Protein AF-A0A521SUK5-F1 (afdb_monomer)

Mean predicted aligned error: 13.21 Å

pLDDT: mean 72.58, std 17.96, range [31.31, 95.88]

Sequence (198 aa):
MQIGSARRLAIAVSAVAIAASLSASAQAPQSAPSDPLFPYGGQSYRFDASTRALQPLESKKSKKEHGSKEYCYIEGDTSPVVLRSDDTLAFASLLHGSTKDIERFTGIATPVMKLFKLERLFASNENRRYATGQYVPMNGLAYGDPIPNVNPKRPKDLGQLYISRPAAMPPGEYALTLGGMFVVGNCGGPVSAFRIAQ

Secondary structure (DSSP, 8-state):
--------------------------------PPPPP-SSTT-EEEEETTTTEEPPPEEEEEEEETTTEEEEEEESSS-S-EE-TTPPEEEEEEEES-HHHHHHHHHSSS-GGGTEEEEEEEEETTTEEEEEEEEEPEEEEEEEEEEETSSTT-TTEEEEEEEEEES---SEEEEEEES-SSSTT---SEEEEEEE--

Radius of gyration: 27.5 Å; Cα contacts (8 Å, |Δi|>4): 394; chains: 1; bounding box: 46×83×78 Å

Foldseek 3Di:
DDDDDDDDDDDPDDDPPPPDPPPPPPPDPPPDPPQAQDPDAQAKFWADPVVRYTDDWFWWDWDDDPDDDIFIKTAAQFDPAEDALPDWTKIKHKDAAAPVVVCVVCVPPPHVCVQKWKFFWHGDPVRITTTDPDTFDWDKDWDDDWAACSDVVRRRITMTMMITDTDRDDWGKIWIDGNGRRPPPPRGDTIHIYTHHD

Solvent-accessible surface area (backbone atoms only — not comparable to full-atom values): 11761 Å² total; per-residue (Å²): 140,79,90,85,88,79,90,75,87,82,81,85,76,83,79,81,80,79,84,75,84,74,79,77,73,81,71,68,80,75,73,71,83,73,75,72,75,55,94,58,80,74,35,52,27,41,42,41,82,91,78,67,39,71,47,81,63,46,56,39,36,71,47,79,46,94,90,83,50,56,46,30,30,30,79,40,58,67,56,94,40,76,41,61,56,83,60,80,46,36,33,38,31,30,44,81,42,49,71,69,52,47,48,50,47,59,68,42,95,50,56,62,58,75,47,45,29,39,30,37,40,45,60,46,96,80,42,27,26,31,49,66,73,48,67,56,64,62,55,57,44,80,45,84,76,75,39,71,44,45,29,84,93,42,55,56,25,24,33,37,41,32,41,34,50,56,60,90,51,69,62,45,40,36,34,46,30,77,72,36,50,55,50,71,91,54,28,70,54,67,32,24,52,30,23,29,56,127

Structure (mmCIF, N/CA/C/O backbone):
data_AF-A0A521SUK5-F1
#
_entry.id   AF-A0A521SUK5-F1
#
loop_
_atom_site.group_PDB
_atom_site.id
_atom_site.type_symbol
_atom_site.label_atom_id
_atom_site.label_alt_id
_atom_site.label_comp_id
_atom_site.label_asym_id
_atom_site.label_entity_id
_atom_site.label_seq_id
_atom_site.pdbx_PDB_ins_code
_atom_site.Cartn_x
_atom_site.Cartn_y
_atom_site.Cartn_z
_atom_site.occupancy
_atom_site.B_iso_or_equiv
_atom_site.auth_seq_id
_atom_site.auth_comp_id
_atom_site.auth_asym_id
_atom_site.auth_atom_id
_atom_site.pdbx_PDB_model_num
ATOM 1 N N . MET A 1 1 ? 29.203 -65.352 -57.749 1.00 36.66 1 MET A N 1
ATOM 2 C CA . MET A 1 1 ? 29.325 -64.572 -56.495 1.00 36.66 1 MET A CA 1
ATOM 3 C C . MET A 1 1 ? 28.729 -63.205 -56.798 1.00 36.66 1 MET A C 1
ATOM 5 O O . MET A 1 1 ? 29.201 -62.611 -57.747 1.00 36.66 1 MET A O 1
ATOM 9 N N . GLN A 1 2 ? 27.670 -62.658 -56.211 1.00 31.88 2 GLN A N 1
ATOM 10 C CA . GLN A 1 2 ? 26.696 -62.991 -55.168 1.00 31.88 2 GLN A CA 1
ATOM 11 C C . GLN A 1 2 ? 25.468 -62.083 -55.468 1.00 31.88 2 GLN A C 1
ATOM 13 O O . GLN A 1 2 ? 25.673 -60.982 -55.961 1.00 31.88 2 GLN A O 1
ATOM 18 N N . ILE A 1 3 ? 24.246 -62.567 -55.185 1.00 34.69 3 ILE A N 1
ATOM 19 C CA . ILE A 1 3 ? 23.133 -61.902 -54.449 1.00 34.69 3 ILE A CA 1
ATOM 20 C C . ILE A 1 3 ? 22.807 -60.431 -54.840 1.00 34.69 3 ILE A C 1
ATOM 22 O O . ILE A 1 3 ? 23.656 -59.564 -54.763 1.00 34.69 3 ILE A O 1
ATOM 26 N N . GLY A 1 4 ? 21.582 -60.011 -55.158 1.00 31.31 4 GLY A N 1
ATOM 27 C CA . GLY A 1 4 ? 20.284 -60.526 -54.755 1.00 31.31 4 GLY A CA 1
ATOM 28 C C . GLY A 1 4 ? 19.140 -59.575 -55.133 1.00 31.31 4 GLY A C 1
ATOM 29 O O . GLY A 1 4 ? 19.324 -58.483 -55.662 1.00 31.31 4 GLY A O 1
ATOM 30 N N . SER A 1 5 ? 17.946 -60.081 -54.854 1.00 39.69 5 SER A N 1
ATOM 31 C CA . SER A 1 5 ? 16.610 -59.554 -55.119 1.00 39.69 5 SER A CA 1
ATOM 32 C C . SER A 1 5 ? 16.256 -58.293 -54.320 1.00 39.69 5 SER A C 1
ATOM 34 O O . SER A 1 5 ? 16.608 -58.208 -53.148 1.00 39.69 5 SER A O 1
ATOM 36 N N . ALA A 1 6 ? 15.437 -57.405 -54.898 1.00 39.75 6 ALA A N 1
ATOM 37 C CA . ALA A 1 6 ? 14.368 -56.719 -54.162 1.00 39.75 6 ALA A CA 1
ATOM 38 C C . ALA A 1 6 ? 13.339 -56.081 -55.116 1.00 39.75 6 ALA A C 1
ATOM 40 O O . ALA A 1 6 ? 13.486 -54.950 -55.570 1.00 39.75 6 ALA A O 1
ATOM 41 N N . ARG A 1 7 ? 12.236 -56.802 -55.356 1.00 46.34 7 ARG A N 1
ATOM 42 C CA . ARG A 1 7 ? 10.940 -56.195 -55.695 1.00 46.34 7 ARG A CA 1
ATOM 43 C C . ARG A 1 7 ? 10.495 -55.320 -54.523 1.00 46.34 7 ARG A C 1
ATOM 45 O O . ARG A 1 7 ? 10.453 -55.812 -53.396 1.00 46.34 7 ARG A O 1
ATOM 52 N N . ARG A 1 8 ? 10.058 -54.088 -54.780 1.00 38.75 8 ARG A N 1
ATOM 53 C CA . ARG A 1 8 ? 9.157 -53.373 -53.867 1.00 38.75 8 ARG A CA 1
ATOM 54 C C . ARG A 1 8 ? 8.020 -52.732 -54.650 1.00 38.75 8 ARG A C 1
ATOM 56 O O . ARG A 1 8 ? 8.231 -51.838 -55.461 1.00 38.75 8 ARG A O 1
ATOM 63 N N . LEU A 1 9 ? 6.827 -53.266 -54.390 1.00 40.31 9 LEU A N 1
ATOM 64 C CA . LEU A 1 9 ? 5.534 -52.657 -54.665 1.00 40.31 9 LEU A CA 1
ATOM 65 C C . LEU A 1 9 ? 5.493 -51.267 -54.019 1.00 40.31 9 LEU A C 1
ATOM 67 O O . LEU A 1 9 ? 5.737 -51.147 -52.818 1.00 40.31 9 LEU A O 1
ATOM 71 N N . ALA A 1 10 ? 5.124 -50.245 -54.786 1.00 40.84 10 ALA A N 1
ATOM 72 C CA . ALA A 1 10 ? 4.638 -48.996 -54.222 1.00 40.84 10 ALA A CA 1
ATOM 73 C C . ALA A 1 10 ? 3.115 -49.109 -54.070 1.00 40.84 10 ALA A C 1
ATOM 75 O O . ALA A 1 10 ? 2.380 -49.222 -55.049 1.00 40.84 10 ALA A O 1
ATOM 76 N N . ILE A 1 11 ? 2.666 -49.145 -52.819 1.00 41.88 11 ILE A N 1
ATOM 77 C CA . ILE A 1 11 ? 1.261 -49.106 -52.418 1.00 41.88 11 ILE A CA 1
ATOM 78 C C . ILE A 1 11 ? 0.773 -47.669 -52.632 1.00 41.88 11 ILE A C 1
ATOM 80 O O . ILE A 1 11 ? 1.273 -46.746 -51.991 1.00 41.88 11 ILE A O 1
ATOM 84 N N . ALA A 1 12 ? -0.193 -47.471 -53.531 1.00 38.44 12 ALA A N 1
ATOM 85 C CA . ALA A 1 12 ? -0.894 -46.200 -53.678 1.00 38.44 12 ALA A CA 1
ATOM 86 C C . ALA A 1 12 ? -1.897 -46.053 -52.524 1.00 38.44 12 ALA A C 1
ATOM 88 O O . ALA A 1 12 ? -3.005 -46.586 -52.569 1.00 38.44 12 ALA A O 1
ATOM 89 N N . VAL A 1 13 ? -1.492 -45.365 -51.456 1.00 43.06 13 VAL A N 1
ATOM 90 C CA . VAL A 1 13 ? -2.402 -44.975 -50.376 1.00 43.06 13 VAL A CA 1
ATOM 91 C C . VAL A 1 13 ? -3.182 -43.751 -50.852 1.00 43.06 13 VAL A C 1
ATOM 93 O O . VAL A 1 13 ? -2.618 -42.675 -51.033 1.00 43.06 13 VAL A O 1
ATOM 96 N N . SER A 1 14 ? -4.483 -43.935 -51.086 1.00 43.62 14 SER A N 1
ATOM 97 C CA . SER A 1 14 ? -5.431 -42.844 -51.326 1.00 43.62 14 SER A CA 1
ATOM 98 C C . SER A 1 14 ? -5.487 -41.934 -50.102 1.00 43.62 14 SER A C 1
ATOM 100 O O . SER A 1 14 ? -6.016 -42.319 -49.060 1.00 43.62 14 SER A O 1
ATOM 102 N N . ALA A 1 15 ? -4.962 -40.719 -50.229 1.00 41.03 15 ALA A N 1
ATOM 103 C CA . ALA A 1 15 ? -5.223 -39.651 -49.279 1.00 41.03 15 ALA A CA 1
ATOM 104 C C . ALA A 1 15 ? -6.546 -38.980 -49.669 1.00 41.03 15 ALA A C 1
ATOM 106 O O . ALA A 1 15 ? -6.612 -38.200 -50.618 1.00 41.03 15 ALA A O 1
ATOM 107 N N . VAL A 1 16 ? -7.614 -39.314 -48.946 1.00 42.72 16 VAL A N 1
ATOM 108 C CA . VAL A 1 16 ? -8.861 -38.545 -48.961 1.00 42.72 16 VAL A CA 1
ATOM 109 C C . VAL A 1 16 ? -8.546 -37.167 -48.382 1.00 42.72 16 VAL A C 1
ATOM 111 O O . VAL A 1 16 ? -8.315 -37.025 -47.182 1.00 42.72 16 VAL A O 1
ATOM 114 N N . ALA A 1 17 ? -8.497 -36.151 -49.239 1.00 40.03 17 ALA A N 1
ATOM 115 C CA . ALA A 1 17 ? -8.399 -34.764 -48.814 1.00 40.03 17 ALA A CA 1
ATOM 116 C C . ALA A 1 17 ? -9.754 -34.336 -48.232 1.00 40.03 17 ALA A C 1
ATOM 118 O O . ALA A 1 17 ? -10.694 -34.032 -48.965 1.00 40.03 17 ALA A O 1
ATOM 119 N N . ILE A 1 18 ? -9.869 -34.335 -46.904 1.00 43.97 18 ILE A N 1
ATOM 120 C CA . ILE A 1 18 ? -10.982 -33.681 -46.216 1.00 43.97 18 ILE A CA 1
ATOM 121 C C . ILE A 1 18 ? -10.724 -32.177 -46.313 1.00 43.97 18 ILE A C 1
ATOM 123 O O . ILE A 1 18 ? -9.896 -31.624 -45.589 1.00 43.97 18 ILE A O 1
ATOM 127 N N . ALA A 1 19 ? -11.412 -31.520 -47.243 1.00 42.34 19 ALA A N 1
ATOM 128 C CA . ALA A 1 19 ? -11.485 -30.070 -47.306 1.00 42.34 19 ALA A CA 1
ATOM 129 C C . ALA A 1 19 ? -12.316 -29.571 -46.113 1.00 42.34 19 ALA A C 1
ATOM 131 O O . ALA A 1 19 ? -13.540 -29.494 -46.178 1.00 42.34 19 ALA A O 1
ATOM 132 N N . ALA A 1 20 ? -11.650 -29.270 -44.999 1.00 45.47 20 ALA A N 1
ATOM 133 C CA . ALA A 1 20 ? -12.245 -28.483 -43.931 1.00 45.47 20 ALA A CA 1
ATOM 134 C C . ALA A 1 20 ? -12.132 -27.005 -44.316 1.00 45.47 20 ALA A C 1
ATOM 136 O O . ALA A 1 20 ? -11.044 -26.429 -44.332 1.00 45.47 20 ALA A O 1
ATOM 137 N N . SER A 1 21 ? -13.270 -26.409 -44.660 1.00 46.59 21 SER A N 1
ATOM 138 C CA . SER A 1 21 ? -13.442 -24.978 -44.878 1.00 46.59 21 SER A CA 1
ATOM 139 C C . SER A 1 21 ? -13.070 -24.212 -43.605 1.00 46.59 21 SER A C 1
ATOM 141 O O . SER A 1 21 ? -13.897 -24.010 -42.718 1.00 46.59 21 SER A O 1
ATOM 143 N N . LEU A 1 22 ? -11.809 -23.799 -43.491 1.00 41.31 22 LEU A N 1
ATOM 144 C CA . LEU A 1 22 ? -11.381 -22.825 -42.495 1.00 41.31 22 LEU A CA 1
ATOM 145 C C . LEU A 1 22 ? -11.888 -21.457 -42.947 1.00 41.31 22 LEU A C 1
ATOM 147 O O . LEU A 1 22 ? -11.263 -20.773 -43.756 1.00 41.31 22 LEU A O 1
ATOM 151 N N . SER A 1 23 ? -13.043 -21.068 -42.414 1.00 42.56 23 SER A N 1
ATOM 152 C CA . SER A 1 23 ? -13.452 -19.672 -42.334 1.00 42.56 23 SER A CA 1
ATOM 153 C C . SER A 1 23 ? -12.381 -18.924 -41.542 1.00 42.56 23 SER A C 1
ATOM 155 O O . SER A 1 23 ? -12.411 -18.883 -40.314 1.00 42.56 23 SER A O 1
ATOM 157 N N . ALA A 1 24 ? -11.397 -18.371 -42.247 1.00 39.91 24 ALA A N 1
ATOM 158 C CA . ALA A 1 24 ? -10.453 -17.417 -41.699 1.00 39.91 24 ALA A CA 1
ATOM 159 C C . ALA A 1 24 ? -11.222 -16.128 -41.386 1.00 39.91 24 ALA A C 1
ATOM 161 O O . ALA A 1 24 ? -11.257 -15.187 -42.176 1.00 39.91 24 ALA A O 1
ATOM 162 N N . SER A 1 25 ? -11.877 -16.084 -40.226 1.00 41.06 25 SER A N 1
ATOM 163 C CA . SER A 1 25 ? -12.181 -14.813 -39.589 1.00 41.06 25 SER A CA 1
ATOM 164 C C . SER A 1 25 ? -10.839 -14.169 -39.274 1.00 41.06 25 SER A C 1
ATOM 166 O O . SER A 1 25 ? -10.135 -14.612 -38.366 1.00 41.06 25 SER A O 1
ATOM 168 N N . ALA A 1 26 ? -10.468 -13.165 -40.064 1.00 41.50 26 ALA A N 1
ATOM 169 C CA . ALA A 1 26 ? -9.392 -12.249 -39.743 1.00 41.50 26 ALA A CA 1
ATOM 170 C C . ALA A 1 26 ? -9.706 -11.624 -38.377 1.00 41.50 26 ALA A C 1
ATOM 172 O O . ALA A 1 26 ? -10.456 -10.655 -38.275 1.00 41.50 26 ALA A O 1
ATOM 173 N N . GLN A 1 27 ? -9.184 -12.219 -37.305 1.00 38.38 27 GLN A N 1
ATOM 174 C CA . GLN A 1 27 ? -9.096 -11.532 -36.032 1.00 38.38 27 GLN A CA 1
ATOM 175 C C . GLN A 1 27 ? -8.125 -10.383 -36.268 1.00 38.38 27 GLN A C 1
ATOM 177 O O . GLN A 1 27 ? -6.942 -10.601 -36.534 1.00 38.38 27 GLN A O 1
ATOM 182 N N . ALA A 1 28 ? -8.658 -9.159 -36.242 1.00 42.44 28 ALA A N 1
ATOM 183 C CA . ALA A 1 28 ? -7.850 -7.956 -36.145 1.00 42.44 28 ALA A CA 1
ATOM 184 C C . ALA A 1 28 ? -6.783 -8.188 -35.062 1.00 42.44 28 ALA A C 1
ATOM 186 O O . ALA A 1 28 ? -7.117 -8.803 -34.041 1.00 42.44 28 ALA A O 1
ATOM 187 N N . PRO A 1 29 ? -5.523 -7.760 -35.271 1.00 39.31 29 PRO A N 1
ATOM 188 C CA . PRO A 1 29 ? -4.487 -7.927 -34.265 1.00 39.31 29 PRO A CA 1
ATOM 189 C C . PRO A 1 29 ? -5.034 -7.387 -32.949 1.00 39.31 29 PRO A C 1
ATOM 191 O O . PRO A 1 29 ? -5.369 -6.205 -32.858 1.00 39.31 29 PRO A O 1
ATOM 194 N N . GLN A 1 30 ? -5.206 -8.278 -31.966 1.00 41.19 30 GLN A N 1
ATOM 195 C CA . GLN A 1 30 ? -5.555 -7.876 -30.614 1.00 41.19 30 GLN A CA 1
ATOM 196 C C . GLN A 1 30 ? -4.491 -6.865 -30.215 1.00 41.19 30 GLN A C 1
ATOM 198 O O . GLN A 1 30 ? -3.311 -7.207 -30.124 1.00 41.19 30 GLN A O 1
ATOM 203 N N . SER A 1 31 ? -4.906 -5.606 -30.081 1.00 41.69 31 SER A N 1
ATOM 204 C CA . SER A 1 31 ? -4.066 -4.537 -29.568 1.00 41.69 31 SER A CA 1
ATOM 205 C C . SER A 1 31 ? -3.376 -5.076 -28.326 1.00 41.69 31 SER A C 1
ATOM 207 O O . SER A 1 31 ? -4.055 -5.574 -27.422 1.00 41.69 31 SER A O 1
ATOM 209 N N . ALA A 1 32 ? -2.039 -5.051 -28.335 1.00 43.75 32 ALA A N 1
ATOM 210 C CA . ALA A 1 32 ? -1.242 -5.455 -27.189 1.00 43.75 32 ALA A CA 1
ATOM 211 C C . ALA A 1 32 ? -1.855 -4.819 -25.930 1.00 43.75 32 ALA A C 1
ATOM 213 O O . ALA A 1 32 ? -2.275 -3.657 -26.013 1.00 43.75 32 ALA A O 1
ATOM 214 N N . PRO A 1 33 ? -1.973 -5.556 -24.808 1.00 43.41 33 PRO A N 1
ATOM 215 C CA . PRO A 1 33 ? -2.503 -4.991 -23.576 1.00 43.41 33 PRO A CA 1
ATOM 216 C C . PRO A 1 33 ? -1.773 -3.678 -23.309 1.00 43.41 33 PRO A C 1
ATOM 218 O O . PRO A 1 33 ? -0.549 -3.673 -23.209 1.00 43.41 33 PRO A O 1
ATOM 221 N N . SER A 1 34 ? -2.510 -2.569 -23.295 1.00 50.19 34 SER A N 1
ATOM 222 C CA . SER A 1 34 ? -1.937 -1.258 -23.016 1.00 50.19 34 SER A CA 1
ATOM 223 C C . SER A 1 34 ? -1.272 -1.313 -21.649 1.00 50.19 34 SER A C 1
ATOM 225 O O . SER A 1 34 ? -1.909 -1.771 -20.694 1.00 50.19 34 SER A O 1
ATOM 227 N N . ASP A 1 35 ? -0.017 -0.867 -21.567 1.00 54.47 35 ASP A N 1
ATOM 228 C CA . ASP A 1 35 ? 0.704 -0.800 -20.301 1.00 54.47 35 ASP A CA 1
ATOM 229 C C . ASP A 1 35 ? -0.163 -0.097 -19.246 1.00 54.47 35 ASP A C 1
ATOM 231 O O . ASP A 1 35 ? -0.871 0.867 -19.567 1.00 54.47 35 ASP A O 1
ATOM 235 N N . PRO A 1 36 ? -0.161 -0.580 -17.994 1.00 55.34 36 PRO A N 1
ATOM 236 C CA . PRO A 1 36 ? -1.012 -0.022 -16.960 1.00 55.34 36 PRO A CA 1
ATOM 237 C C . PRO A 1 36 ? -0.738 1.479 -16.793 1.00 55.34 36 PRO A C 1
ATOM 239 O O . PRO A 1 36 ? 0.359 1.891 -16.421 1.00 55.34 36 PRO A O 1
ATOM 242 N N . LEU A 1 37 ? -1.751 2.306 -17.065 1.00 60.31 37 LEU A N 1
ATOM 243 C CA . LEU A 1 37 ? -1.684 3.746 -16.831 1.00 60.31 37 LEU A CA 1
ATOM 244 C C . LEU A 1 37 ? -1.765 4.009 -15.327 1.00 60.31 37 LEU A C 1
ATOM 246 O O . LEU A 1 37 ? -2.712 3.586 -14.665 1.00 60.31 37 LEU A O 1
ATOM 250 N N . PHE A 1 38 ? -0.788 4.739 -14.791 1.0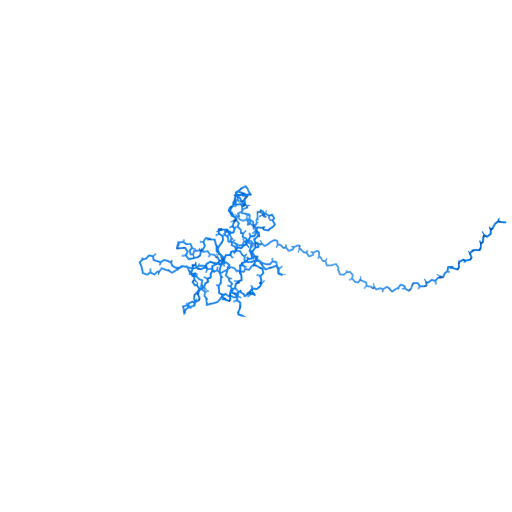0 62.78 38 PHE A N 1
ATOM 251 C CA . PHE A 1 38 ? -0.737 5.099 -13.375 1.00 62.78 38 PHE A CA 1
ATOM 252 C C . PHE A 1 38 ? -1.442 6.446 -13.155 1.00 62.78 38 PHE A C 1
ATOM 254 O O . PHE A 1 38 ? -0.899 7.486 -13.539 1.00 62.78 38 PHE A O 1
ATOM 261 N N . PRO A 1 39 ? -2.636 6.480 -12.532 1.00 57.03 39 PRO A N 1
ATOM 262 C CA . PRO A 1 39 ? -3.405 7.719 -12.391 1.00 57.03 39 PRO A CA 1
ATOM 263 C C . PRO A 1 39 ? -2.768 8.724 -11.417 1.00 57.03 39 PRO A C 1
ATOM 265 O O . PRO A 1 39 ? -2.942 9.933 -11.570 1.00 57.03 39 PRO A O 1
ATOM 268 N N . TYR A 1 40 ? -2.000 8.238 -10.438 1.00 58.84 40 TYR A N 1
ATOM 269 C CA . TYR A 1 40 ? -1.324 9.040 -9.416 1.00 58.84 40 TYR A CA 1
ATOM 270 C C . TYR A 1 40 ? 0.124 8.589 -9.236 1.00 58.84 40 TYR A C 1
ATOM 272 O O . TYR A 1 40 ? 0.396 7.399 -9.052 1.00 58.84 40 TYR A O 1
ATOM 280 N N . GLY A 1 41 ? 1.047 9.550 -9.257 1.00 59.00 41 GLY A N 1
ATOM 281 C CA . GLY A 1 41 ? 2.462 9.296 -9.008 1.00 59.00 41 GLY A CA 1
ATOM 282 C C . GLY A 1 41 ? 2.808 9.186 -7.517 1.00 59.00 41 GLY A C 1
ATOM 283 O O . GLY A 1 41 ? 2.092 9.731 -6.677 1.00 59.00 41 GLY A O 1
ATOM 284 N N . GLY A 1 42 ? 3.883 8.461 -7.191 1.00 64.94 42 GLY A N 1
ATOM 285 C CA . GLY A 1 42 ? 4.339 8.217 -5.818 1.00 64.94 42 GLY A CA 1
ATOM 286 C C . GLY A 1 42 ? 3.554 7.129 -5.084 1.00 64.94 42 GLY A C 1
ATOM 287 O O . GLY A 1 42 ? 3.712 6.972 -3.876 1.00 64.94 42 GLY A O 1
ATOM 288 N N . GLN A 1 43 ? 2.698 6.397 -5.800 1.00 74.81 43 GLN A N 1
ATOM 289 C CA . GLN A 1 43 ? 1.785 5.410 -5.234 1.00 74.81 43 GLN A CA 1
ATOM 290 C C . GLN A 1 43 ? 2.157 3.996 -5.636 1.0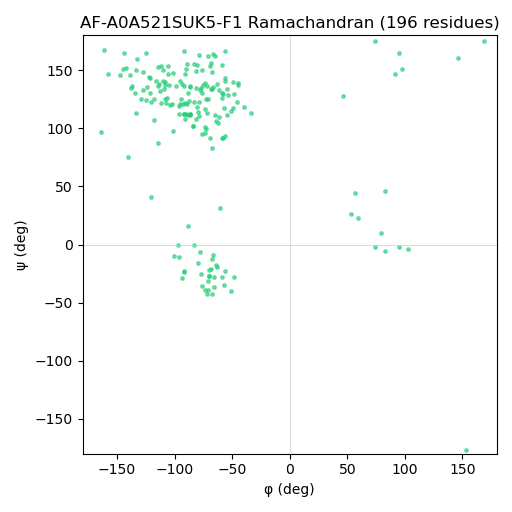0 74.81 43 GLN A C 1
ATOM 292 O O . GLN A 1 43 ? 2.759 3.772 -6.686 1.00 74.81 43 GLN A O 1
ATOM 297 N N . SER A 1 44 ? 1.770 3.052 -4.782 1.00 82.81 44 SER A N 1
ATOM 298 C CA . SER A 1 44 ? 1.856 1.623 -5.065 1.00 82.81 44 SER A CA 1
ATOM 299 C C . SER A 1 44 ? 0.467 1.069 -5.280 1.00 82.81 44 SER A C 1
ATOM 301 O O . SER A 1 44 ? -0.402 1.213 -4.425 1.00 82.81 44 SER A O 1
ATOM 303 N N . TYR A 1 45 ? 0.290 0.432 -6.421 1.00 86.88 45 TYR A N 1
ATOM 304 C CA . TYR A 1 45 ? -0.926 -0.225 -6.849 1.00 86.88 45 TYR A CA 1
ATOM 305 C C . TYR A 1 45 ? -0.723 -1.712 -6.700 1.00 86.88 45 TYR A C 1
ATOM 307 O O . TYR A 1 45 ? 0.326 -2.233 -7.080 1.00 86.88 45 TYR A O 1
ATOM 315 N N . ARG A 1 46 ? -1.726 -2.422 -6.197 1.00 87.75 46 ARG A N 1
ATOM 316 C CA . ARG A 1 46 ? -1.703 -3.870 -6.330 1.00 87.75 46 ARG A CA 1
ATOM 317 C C . ARG A 1 46 ? -1.854 -4.232 -7.802 1.00 87.75 46 ARG A C 1
ATOM 319 O O . ARG A 1 46 ? -2.722 -3.695 -8.487 1.00 87.75 46 ARG A O 1
ATOM 326 N N . PHE A 1 47 ? -1.017 -5.145 -8.263 1.00 86.25 47 PHE A N 1
ATOM 327 C CA . PHE A 1 47 ? -1.070 -5.697 -9.604 1.00 86.25 47 PHE A CA 1
ATOM 328 C C . PHE A 1 47 ? -1.718 -7.078 -9.542 1.00 86.25 47 PHE A C 1
ATOM 330 O O . PHE A 1 47 ? -1.238 -7.967 -8.840 1.00 86.25 47 PHE A O 1
ATOM 337 N N . ASP A 1 48 ? -2.821 -7.255 -10.259 1.00 82.81 48 ASP A N 1
ATOM 338 C CA . ASP A 1 48 ? -3.443 -8.562 -10.433 1.00 82.81 48 ASP A CA 1
ATOM 339 C C . ASP A 1 48 ? -2.814 -9.252 -11.645 1.00 82.81 48 ASP A C 1
ATOM 341 O O . ASP A 1 48 ? -3.000 -8.828 -12.784 1.00 82.81 48 ASP A O 1
ATOM 345 N N . ALA A 1 49 ? -2.058 -10.322 -11.403 1.00 75.00 49 ALA A N 1
ATOM 346 C CA . ALA A 1 49 ? -1.363 -11.045 -12.462 1.00 75.00 49 ALA A CA 1
ATOM 347 C C . ALA A 1 49 ? -2.312 -11.741 -13.454 1.00 75.00 49 ALA A C 1
ATOM 349 O O . ALA A 1 49 ? -1.943 -11.919 -14.615 1.00 75.00 49 ALA A O 1
ATOM 350 N N . SER A 1 50 ? -3.519 -12.119 -13.018 1.00 78.50 50 SER A N 1
ATOM 351 C CA . SER A 1 50 ? -4.489 -12.833 -13.856 1.00 78.50 50 SER A CA 1
ATOM 352 C C . SER A 1 50 ? -5.132 -11.912 -14.892 1.00 78.50 50 SER A C 1
ATOM 354 O O . SER A 1 50 ? -5.293 -12.290 -16.051 1.00 78.50 50 SER A O 1
ATOM 356 N N . THR A 1 51 ? -5.431 -10.677 -14.492 1.00 80.38 51 THR A N 1
ATOM 357 C CA . THR A 1 51 ? -6.067 -9.663 -15.344 1.00 80.38 51 THR A CA 1
ATOM 358 C C . THR A 1 51 ? -5.075 -8.651 -15.913 1.00 80.38 51 THR A C 1
ATOM 360 O O . THR A 1 51 ? -5.435 -7.860 -16.781 1.00 80.38 51 THR A O 1
ATOM 363 N N . ARG A 1 52 ? -3.824 -8.669 -15.434 1.00 77.25 52 ARG A N 1
ATOM 364 C CA . ARG A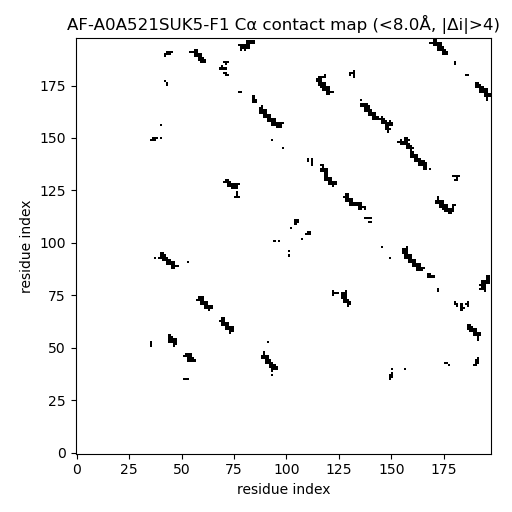 1 52 ? -2.777 -7.666 -15.697 1.00 77.25 52 ARG A CA 1
ATOM 365 C C . ARG A 1 52 ? -3.216 -6.231 -15.388 1.00 77.25 52 ARG A C 1
ATOM 367 O O . ARG A 1 52 ? -2.695 -5.283 -15.972 1.00 77.25 52 ARG A O 1
ATOM 374 N N . ALA A 1 53 ? -4.168 -6.068 -14.473 1.00 83.06 53 ALA A N 1
ATOM 375 C CA . ALA A 1 53 ? -4.740 -4.778 -14.123 1.00 83.06 53 ALA A CA 1
ATOM 376 C C . ALA A 1 53 ? -4.157 -4.234 -12.813 1.00 83.06 53 ALA A C 1
ATOM 378 O O . ALA A 1 53 ? -3.849 -4.981 -11.878 1.00 83.06 53 ALA A O 1
ATOM 379 N N . LEU A 1 54 ? -4.055 -2.904 -12.732 1.00 84.50 54 LEU A N 1
ATOM 380 C CA . LEU A 1 54 ? -3.860 -2.216 -11.460 1.00 84.50 54 LEU A CA 1
ATOM 381 C C . LEU A 1 54 ? -5.182 -2.180 -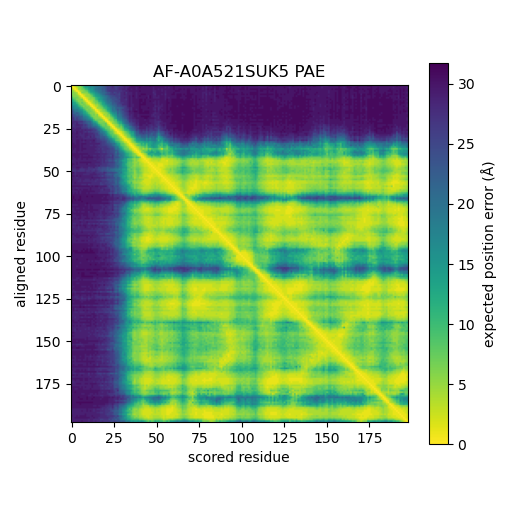10.713 1.00 84.50 54 LEU A C 1
ATOM 383 O O . LEU A 1 54 ? -6.212 -1.778 -11.255 1.00 84.50 54 LEU A O 1
ATOM 387 N N . GLN A 1 55 ? -5.146 -2.577 -9.453 1.00 85.69 55 GLN A N 1
ATOM 388 C CA . GLN A 1 55 ? -6.316 -2.494 -8.604 1.00 85.69 55 GLN A CA 1
ATOM 389 C C . GLN A 1 55 ? -6.574 -1.055 -8.150 1.00 85.69 55 GLN A C 1
ATOM 391 O O . GLN A 1 55 ? -5.620 -0.282 -7.986 1.00 85.69 55 GLN A O 1
ATOM 396 N N . PRO A 1 56 ? -7.850 -0.695 -7.920 1.00 83.12 56 PRO A N 1
ATOM 397 C CA . PRO A 1 56 ? -8.204 0.602 -7.370 1.00 83.12 56 PRO A CA 1
ATOM 398 C C . PRO A 1 56 ? -7.504 0.846 -6.035 1.00 83.12 56 PRO A C 1
ATOM 400 O O . PRO A 1 56 ? -7.353 -0.060 -5.217 1.00 83.12 56 PRO A O 1
ATOM 403 N N . LEU A 1 57 ? -7.104 2.094 -5.815 1.00 89.00 57 LEU A N 1
ATOM 404 C CA . LEU A 1 57 ? -6.574 2.524 -4.531 1.00 89.00 57 LEU A CA 1
ATOM 405 C C . LEU A 1 57 ? -7.698 3.051 -3.643 1.00 89.00 57 LEU A C 1
ATOM 407 O O . LEU A 1 57 ? -8.634 3.697 -4.114 1.00 89.00 57 LEU A O 1
ATOM 411 N N . GLU A 1 58 ? -7.550 2.842 -2.343 1.00 91.94 58 GLU A N 1
ATOM 412 C CA . GLU A 1 58 ? -8.403 3.448 -1.329 1.00 91.94 58 GLU A CA 1
ATOM 413 C C . GLU A 1 58 ? -7.816 4.800 -0.900 1.00 91.94 58 GLU A C 1
ATOM 415 O O . GLU A 1 58 ? -6.620 5.039 -1.045 1.00 91.94 58 GLU A O 1
ATOM 420 N N . SER A 1 59 ? -8.630 5.725 -0.391 1.00 90.00 59 SER A N 1
ATOM 421 C CA . SER A 1 59 ? -8.141 7.050 0.027 1.00 90.00 59 SER A CA 1
ATOM 422 C C . SER A 1 59 ? -7.814 7.082 1.514 1.00 90.00 59 SER A C 1
ATOM 424 O O . SER A 1 59 ? -8.692 6.821 2.338 1.00 90.00 59 SER A O 1
ATOM 426 N N . LYS A 1 60 ? -6.585 7.480 1.864 1.00 89.50 60 LYS A N 1
ATOM 427 C CA . LYS A 1 60 ? -6.257 7.827 3.248 1.00 89.50 60 LYS A CA 1
ATOM 428 C C . LYS A 1 60 ? -6.873 9.179 3.598 1.00 89.50 60 LYS A C 1
ATOM 430 O O . LYS A 1 60 ? -6.845 10.121 2.802 1.00 89.50 60 LYS A O 1
ATOM 435 N N . LYS A 1 61 ? -7.417 9.261 4.803 1.00 89.25 61 LYS A N 1
ATOM 436 C CA . LYS A 1 61 ? -7.952 10.467 5.429 1.00 89.25 61 LYS A CA 1
ATOM 437 C C . LYS A 1 61 ? -7.276 10.682 6.773 1.00 89.25 61 LYS A C 1
ATOM 439 O O . LYS A 1 61 ? -6.654 9.771 7.319 1.00 89.25 61 LYS A O 1
ATOM 444 N N . SER A 1 62 ? -7.422 11.885 7.318 1.00 87.75 62 SER A N 1
ATOM 445 C CA . SER A 1 62 ? -6.908 12.220 8.640 1.00 87.75 62 SER A CA 1
ATOM 446 C C . SER A 1 62 ? -8.010 12.692 9.581 1.00 87.75 62 SER A C 1
ATOM 448 O O . SER A 1 62 ? -8.986 13.322 9.165 1.00 87.75 62 SER A O 1
ATOM 450 N N . LYS A 1 63 ? -7.889 12.323 10.857 1.00 85.81 63 LYS A N 1
ATOM 451 C CA . LYS A 1 63 ? -8.744 12.792 11.953 1.00 85.81 63 LYS A CA 1
ATOM 452 C C . LYS A 1 63 ? -7.835 13.390 13.015 1.00 85.81 63 LYS A C 1
ATOM 454 O O . LYS A 1 63 ? -6.928 12.714 13.494 1.00 85.81 63 LYS A O 1
ATOM 459 N N . LYS A 1 64 ? -8.078 14.646 13.386 1.00 84.31 64 LYS A N 1
ATOM 460 C CA . LYS A 1 64 ? -7.417 15.275 14.533 1.00 84.31 64 LYS A CA 1
ATOM 461 C C . LYS A 1 64 ? -8.232 14.997 15.790 1.00 84.31 64 LYS A C 1
ATOM 463 O O . LYS A 1 64 ? -9.439 15.221 15.795 1.00 84.31 64 LYS A O 1
ATOM 468 N N . GLU A 1 65 ? -7.572 14.538 16.841 1.00 77.31 65 GLU A N 1
ATOM 469 C CA . GLU A 1 65 ? -8.152 14.366 18.172 1.00 77.31 65 GLU A CA 1
ATOM 470 C C . GLU A 1 65 ? -7.482 15.338 19.156 1.00 77.31 65 GLU A C 1
ATOM 472 O O . GLU A 1 65 ? -6.354 15.784 18.921 1.00 77.31 65 GLU A O 1
ATOM 477 N N . HIS A 1 66 ? -8.207 15.722 20.214 1.00 57.72 66 HIS A N 1
ATOM 478 C CA . HIS A 1 66 ? -7.870 16.799 21.154 1.00 57.72 66 HIS A CA 1
ATOM 479 C C . HIS A 1 66 ? -6.360 16.978 21.408 1.00 57.72 66 HIS A C 1
ATOM 481 O O . HIS A 1 66 ? -5.710 16.138 22.024 1.00 57.72 66 HIS A O 1
ATOM 487 N N . GLY A 1 67 ? -5.817 18.121 20.970 1.00 57.41 67 GLY A N 1
ATOM 488 C CA . GLY A 1 67 ? -4.479 18.567 21.360 1.00 57.41 67 GLY A CA 1
ATOM 489 C C . GLY A 1 67 ? -3.311 17.969 20.570 1.00 57.41 67 GLY A C 1
ATOM 490 O O . GLY A 1 67 ? -2.306 17.632 21.184 1.00 57.41 67 GLY A O 1
ATOM 491 N N . SER A 1 68 ? -3.414 17.921 19.232 1.00 65.06 68 SER A N 1
ATOM 492 C CA . SER A 1 68 ? -2.343 17.678 18.227 1.00 65.06 68 SER A CA 1
ATOM 493 C C . SER A 1 68 ? -2.130 16.252 17.702 1.00 65.06 68 SER A C 1
ATOM 495 O O . SER A 1 68 ? -1.332 16.077 16.781 1.00 65.06 68 SER A O 1
ATOM 497 N N . LYS A 1 69 ? -2.870 15.244 18.181 1.00 71.81 69 LYS A N 1
ATOM 498 C CA . LYS A 1 69 ? -2.772 13.888 17.615 1.00 71.81 69 LYS A CA 1
ATOM 499 C C . LYS A 1 69 ? -3.592 13.785 16.331 1.00 71.81 69 LYS A C 1
ATOM 501 O O . LYS A 1 69 ? -4.804 13.985 16.343 1.00 71.81 69 LYS A O 1
ATOM 506 N N . GLU A 1 70 ? -2.924 13.493 15.222 1.00 81.69 70 GLU A N 1
ATOM 507 C CA . GLU A 1 70 ? -3.550 13.208 13.932 1.00 81.69 70 GLU A CA 1
ATOM 508 C C . GLU A 1 70 ? -3.443 11.710 13.640 1.00 81.69 70 GLU A C 1
ATOM 510 O O . GLU A 1 70 ? -2.349 11.148 13.660 1.00 81.69 70 GLU A O 1
ATOM 515 N N . TYR A 1 71 ? -4.580 11.075 13.363 1.00 83.69 71 TYR A N 1
ATOM 516 C CA . TYR A 1 71 ? -4.657 9.663 12.999 1.00 83.69 71 TYR A CA 1
ATOM 517 C C . TYR A 1 71 ? -5.010 9.519 11.527 1.00 83.69 71 TYR A C 1
ATOM 519 O O . TYR A 1 71 ? -5.957 10.150 11.049 1.00 83.69 71 TYR A O 1
ATOM 527 N N . CYS A 1 72 ? -4.282 8.651 10.829 1.00 87.62 72 CYS A N 1
ATOM 528 C CA . CYS A 1 72 ? -4.603 8.276 9.461 1.00 87.62 72 CYS A CA 1
ATOM 529 C C . CYS A 1 72 ? -5.600 7.113 9.450 1.00 87.62 72 CYS A C 1
ATOM 531 O O . CYS A 1 72 ? -5.429 6.135 10.182 1.00 87.62 72 CYS A O 1
ATOM 533 N N . TYR A 1 73 ? -6.615 7.195 8.594 1.00 91.06 73 TYR A N 1
ATOM 534 C CA . TYR A 1 73 ? -7.618 6.144 8.437 1.00 91.06 73 TYR A CA 1
ATOM 535 C C . TYR A 1 73 ? -8.083 5.994 6.988 1.00 91.06 73 TYR A C 1
ATOM 537 O O . TYR A 1 73 ? -7.855 6.870 6.155 1.00 91.06 73 TYR A O 1
ATOM 545 N N . ILE A 1 74 ? -8.749 4.880 6.705 1.00 93.81 74 ILE A N 1
ATOM 546 C CA . ILE A 1 74 ? -9.485 4.613 5.464 1.00 93.81 74 ILE A CA 1
ATOM 547 C C . ILE A 1 74 ? -10.962 4.469 5.836 1.00 93.81 74 ILE A C 1
ATOM 549 O O . ILE A 1 74 ? -11.273 3.907 6.885 1.00 93.81 74 ILE A O 1
ATOM 553 N N . GLU A 1 75 ? -11.873 4.992 5.019 1.00 94.25 75 GLU A N 1
ATOM 554 C CA . GLU A 1 75 ? -13.313 4.766 5.223 1.00 94.25 75 GLU A CA 1
ATOM 555 C C . GLU A 1 75 ? -13.688 3.310 4.928 1.00 94.25 75 GLU A C 1
ATOM 557 O O . GLU A 1 75 ? -13.046 2.642 4.114 1.00 94.25 75 GLU A O 1
ATOM 562 N N . GLY A 1 76 ? -14.756 2.837 5.561 1.00 94.00 76 GLY A N 1
ATOM 563 C CA . GLY A 1 76 ? -15.212 1.457 5.455 1.00 94.00 76 GLY A CA 1
ATOM 564 C C . GLY A 1 76 ? -14.609 0.569 6.538 1.00 94.00 76 GLY A C 1
ATOM 565 O O . GLY A 1 76 ? -13.464 0.749 6.960 1.00 94.00 76 GLY A O 1
ATOM 566 N N . ASP A 1 77 ? -15.395 -0.406 6.967 1.00 92.38 77 ASP A N 1
ATOM 567 C CA . ASP A 1 77 ? -15.044 -1.454 7.921 1.00 92.38 77 ASP A CA 1
ATOM 568 C C . ASP A 1 77 ? -14.174 -2.558 7.301 1.00 92.38 77 ASP A C 1
ATOM 570 O O . ASP A 1 77 ? -13.380 -3.180 8.004 1.00 92.38 77 ASP A O 1
ATOM 574 N N . THR A 1 78 ? -14.255 -2.763 5.985 1.00 93.81 78 THR A N 1
ATOM 575 C CA . THR A 1 78 ? -13.472 -3.778 5.274 1.00 93.81 78 THR A CA 1
ATOM 576 C C . THR A 1 78 ? -13.048 -3.333 3.878 1.00 93.81 78 THR A C 1
ATOM 578 O O . THR A 1 78 ? -13.730 -2.543 3.221 1.00 93.81 78 THR A O 1
ATOM 581 N N . SER A 1 79 ? -11.911 -3.844 3.403 1.00 93.50 79 SER A N 1
ATOM 582 C CA . SER A 1 79 ? -11.496 -3.634 2.020 1.00 93.50 79 SER A CA 1
ATOM 583 C C . SER A 1 79 ? -12.373 -4.455 1.063 1.00 93.50 79 SER A C 1
ATOM 585 O O . SER A 1 79 ? -12.589 -5.651 1.298 1.00 93.50 79 SER A O 1
ATOM 587 N N . PRO A 1 80 ? -12.822 -3.881 -0.072 1.00 90.75 80 PRO A N 1
ATOM 588 C CA . PRO A 1 80 ? -13.522 -4.645 -1.110 1.00 90.75 80 PRO A CA 1
ATOM 589 C C . PRO A 1 80 ? -12.601 -5.660 -1.804 1.00 90.75 80 PRO A C 1
ATOM 591 O O . PRO A 1 80 ? -13.052 -6.534 -2.543 1.00 90.75 80 PRO A O 1
ATOM 594 N N . VAL A 1 81 ? -11.297 -5.534 -1.579 1.00 90.50 81 VAL A N 1
ATOM 595 C CA . VAL A 1 81 ? -10.257 -6.311 -2.217 1.00 90.50 81 VAL A CA 1
ATOM 596 C C . VAL A 1 81 ? -9.862 -7.482 -1.313 1.00 90.50 81 VAL A C 1
ATOM 598 O O . VAL A 1 81 ? -9.257 -7.292 -0.260 1.00 90.50 81 VAL A O 1
ATOM 601 N N . VAL A 1 82 ? -10.170 -8.707 -1.742 1.00 91.19 82 VAL A N 1
ATOM 602 C CA . VAL A 1 82 ? -9.929 -9.943 -0.975 1.00 91.19 82 VAL A CA 1
ATOM 603 C C . VAL A 1 82 ? -8.792 -10.744 -1.594 1.00 91.19 82 VAL A C 1
ATOM 605 O O . VAL A 1 82 ? -8.698 -10.831 -2.817 1.00 91.19 82 VAL A O 1
ATOM 608 N N . LEU A 1 83 ? -7.941 -11.322 -0.753 1.00 87.69 83 LEU A N 1
ATOM 609 C CA . LEU A 1 83 ? -6.853 -12.216 -1.137 1.00 87.69 83 LEU A CA 1
ATOM 610 C C . LEU A 1 83 ? -6.838 -13.470 -0.278 1.00 87.69 83 LEU A C 1
ATOM 612 O O . LEU A 1 83 ? -7.365 -13.497 0.841 1.00 87.69 83 LEU A O 1
ATOM 616 N N . ARG A 1 84 ? -6.179 -14.494 -0.810 1.00 85.75 84 ARG A N 1
ATOM 617 C CA . ARG A 1 84 ? -5.839 -15.700 -0.072 1.00 85.75 84 ARG A CA 1
ATOM 618 C C . ARG A 1 84 ? -4.555 -15.476 0.720 1.00 85.75 84 ARG A C 1
ATOM 620 O O . ARG A 1 84 ? -3.717 -14.645 0.370 1.00 85.75 84 ARG A O 1
ATOM 627 N N . SER A 1 85 ? -4.390 -16.234 1.796 1.00 83.12 85 SER A N 1
ATOM 628 C CA . SER A 1 85 ? -3.202 -16.158 2.654 1.00 83.12 85 SER A CA 1
ATOM 629 C C . SER A 1 85 ? -1.925 -16.665 1.972 1.00 83.12 85 SER A C 1
ATOM 631 O O . SER A 1 85 ? -0.829 -16.295 2.393 1.00 83.12 85 SER A O 1
ATOM 633 N N . ASP A 1 86 ? -2.061 -17.481 0.921 1.00 80.31 86 ASP A N 1
ATOM 634 C CA . ASP A 1 86 ? -0.979 -18.056 0.119 1.00 80.31 86 ASP A CA 1
ATOM 635 C C . ASP A 1 86 ? -0.670 -17.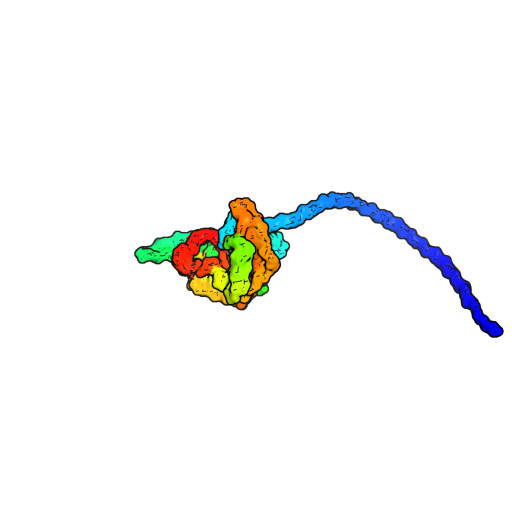275 -1.171 1.00 80.31 86 ASP A C 1
ATOM 637 O O . ASP A 1 86 ? 0.258 -17.635 -1.902 1.00 80.31 86 ASP A O 1
ATOM 641 N N . ASP A 1 87 ? -1.395 -16.186 -1.447 1.00 78.69 87 ASP A N 1
ATOM 642 C CA . ASP A 1 87 ? -1.198 -15.407 -2.668 1.00 78.69 87 ASP A CA 1
ATOM 643 C C . ASP A 1 87 ? 0.154 -14.677 -2.665 1.00 78.69 87 ASP A C 1
ATOM 645 O O . ASP A 1 87 ? 0.543 -13.992 -1.713 1.00 78.69 87 ASP A O 1
ATOM 649 N N . THR A 1 88 ? 0.868 -14.765 -3.790 1.00 81.75 88 THR A N 1
ATOM 650 C CA . THR A 1 88 ? 2.021 -13.892 -4.036 1.00 81.75 88 THR A CA 1
ATOM 651 C C . THR A 1 88 ? 1.525 -12.474 -4.286 1.00 81.75 88 THR A C 1
ATOM 653 O O . THR A 1 88 ? 0.729 -12.240 -5.195 1.00 81.75 88 THR A O 1
ATOM 656 N N . LEU A 1 89 ? 2.035 -11.511 -3.519 1.00 86.31 89 LEU A N 1
ATOM 657 C CA . LEU A 1 89 ? 1.657 -10.116 -3.682 1.00 86.31 89 LEU A CA 1
ATOM 658 C C . LEU A 1 89 ? 2.550 -9.439 -4.722 1.00 86.31 89 LEU A C 1
ATOM 660 O O . LEU A 1 89 ? 3.774 -9.397 -4.594 1.00 86.31 89 LEU A O 1
ATOM 664 N N . ALA A 1 90 ? 1.927 -8.868 -5.745 1.00 86.75 90 ALA A N 1
ATOM 665 C CA . ALA A 1 90 ? 2.598 -8.024 -6.720 1.00 86.75 90 ALA A CA 1
ATOM 666 C C . ALA A 1 90 ? 2.097 -6.586 -6.578 1.00 86.75 90 ALA A C 1
ATOM 668 O O . ALA A 1 90 ? 0.892 -6.329 -6.512 1.00 86.75 90 ALA A O 1
ATOM 669 N N . PHE A 1 91 ? 3.032 -5.645 -6.540 1.00 86.75 91 PHE A N 1
ATOM 670 C CA . PHE A 1 91 ? 2.757 -4.224 -6.423 1.00 86.75 91 PHE A CA 1
ATOM 671 C C . PHE A 1 91 ? 3.512 -3.466 -7.497 1.00 86.75 91 PHE A C 1
ATOM 673 O O . PHE A 1 91 ? 4.728 -3.572 -7.605 1.00 86.75 91 PHE A O 1
ATOM 680 N N . ALA A 1 92 ? 2.798 -2.681 -8.286 1.00 85.94 92 ALA A N 1
ATOM 681 C CA . ALA A 1 92 ? 3.397 -1.762 -9.230 1.00 85.94 92 ALA A CA 1
ATOM 682 C C . ALA A 1 92 ? 3.478 -0.387 -8.573 1.00 85.94 92 ALA A C 1
ATOM 684 O O . ALA A 1 92 ? 2.451 0.173 -8.185 1.00 85.94 92 ALA A O 1
ATOM 685 N N . SER A 1 93 ? 4.678 0.165 -8.441 1.00 80.19 93 SER A N 1
ATOM 686 C CA . SER A 1 93 ? 4.859 1.500 -7.879 1.00 80.19 93 SER A CA 1
ATOM 687 C C . SER A 1 93 ? 5.374 2.452 -8.936 1.00 80.19 93 SER A C 1
ATOM 689 O O . SER A 1 93 ? 6.278 2.127 -9.706 1.00 80.19 93 SER A O 1
ATOM 691 N N . LEU A 1 94 ? 4.817 3.658 -8.932 1.00 78.75 94 LEU A N 1
ATOM 692 C CA . LEU A 1 94 ? 5.350 4.755 -9.715 1.00 78.75 94 LEU A CA 1
ATOM 693 C C . LEU A 1 94 ? 6.337 5.537 -8.851 1.00 78.75 94 LEU A C 1
ATOM 695 O O . LEU A 1 94 ? 5.961 6.164 -7.857 1.00 78.75 94 LEU A O 1
ATOM 699 N N . LEU A 1 95 ? 7.606 5.468 -9.231 1.00 75.75 95 LEU A N 1
ATOM 700 C CA . LEU A 1 95 ? 8.697 6.162 -8.577 1.00 75.75 95 LEU A CA 1
ATOM 701 C C . LEU A 1 95 ? 8.950 7.509 -9.253 1.00 75.75 95 LEU A C 1
ATOM 703 O O . LEU A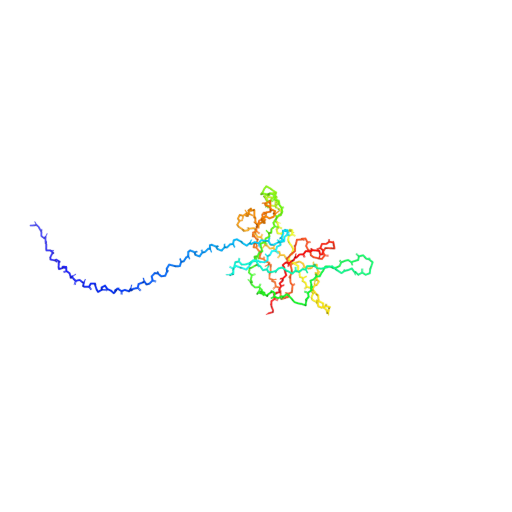 1 95 ? 8.965 7.636 -10.478 1.00 75.75 95 LEU A O 1
ATOM 707 N N . HIS A 1 96 ? 9.179 8.524 -8.426 1.00 73.88 96 HIS A N 1
ATOM 708 C CA . HIS A 1 96 ? 9.590 9.841 -8.886 1.00 73.88 96 HIS A CA 1
ATOM 709 C C . HIS A 1 96 ? 11.110 9.909 -8.973 1.00 73.88 96 HIS A C 1
ATOM 711 O O . HIS A 1 96 ? 11.786 9.758 -7.958 1.00 73.88 96 HIS A O 1
ATOM 717 N N . GLY A 1 97 ? 11.639 10.184 -10.161 1.00 70.00 97 GLY A N 1
ATOM 718 C CA . GLY A 1 97 ? 13.072 10.387 -10.356 1.00 70.00 97 GLY A CA 1
ATOM 719 C C . GLY A 1 97 ? 13.550 9.875 -11.705 1.00 70.00 97 GLY A C 1
ATOM 720 O O . GLY A 1 97 ? 12.892 9.063 -12.342 1.00 70.00 97 GLY A O 1
ATOM 721 N N . SER A 1 98 ? 14.712 10.354 -12.141 1.00 68.06 98 SER A N 1
ATOM 722 C CA . SER A 1 98 ? 15.354 9.830 -13.346 1.00 68.06 98 SER A CA 1
ATOM 723 C C . SER A 1 98 ? 15.803 8.376 -13.152 1.00 68.06 98 SER A C 1
ATOM 725 O O . SER A 1 98 ? 15.951 7.910 -12.022 1.00 68.06 98 SER A O 1
ATOM 727 N N . THR A 1 99 ? 16.104 7.668 -14.246 1.00 66.19 99 THR A N 1
ATOM 728 C CA . THR A 1 99 ? 16.682 6.312 -14.192 1.00 66.19 99 THR A CA 1
ATOM 729 C C . THR A 1 99 ? 17.906 6.254 -13.284 1.00 66.19 99 THR A C 1
ATOM 731 O O . THR A 1 99 ? 17.998 5.351 -12.468 1.00 66.19 99 THR A O 1
ATOM 734 N N . LYS A 1 100 ? 18.767 7.280 -13.310 1.00 68.31 100 LYS A N 1
ATOM 735 C CA . LYS A 1 100 ? 19.934 7.383 -12.420 1.00 68.31 100 LYS A CA 1
ATOM 736 C C . LYS A 1 100 ? 19.563 7.546 -10.945 1.00 68.31 100 LYS A C 1
ATOM 738 O O . LYS A 1 100 ? 20.261 7.021 -10.082 1.00 68.31 100 LYS A O 1
ATOM 743 N N . ASP A 1 101 ? 18.488 8.272 -10.638 1.00 68.06 101 ASP A N 1
ATOM 744 C CA . ASP A 1 101 ? 18.011 8.416 -9.257 1.00 68.06 101 ASP A CA 1
ATOM 745 C C . ASP A 1 101 ? 17.484 7.076 -8.749 1.00 68.06 101 ASP A C 1
ATOM 747 O O . ASP A 1 101 ? 17.796 6.662 -7.636 1.00 68.06 101 ASP A O 1
ATOM 751 N N . ILE A 1 102 ? 16.739 6.364 -9.591 1.00 64.75 102 ILE A N 1
ATOM 752 C CA . ILE A 1 102 ? 16.142 5.077 -9.244 1.00 64.75 102 ILE A CA 1
ATOM 753 C C . ILE A 1 102 ? 17.202 3.985 -9.156 1.00 64.75 102 ILE A C 1
ATOM 755 O O . ILE A 1 102 ? 17.206 3.272 -8.164 1.00 64.75 102 ILE A O 1
ATOM 759 N N . GLU A 1 103 ? 18.163 3.927 -10.079 1.00 65.81 103 GLU A N 1
ATOM 760 C 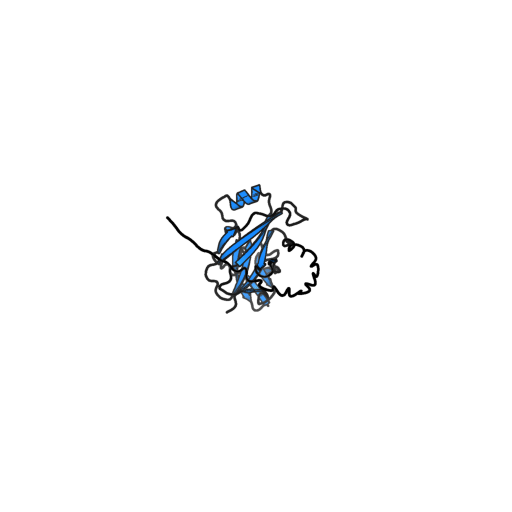CA . GLU A 1 103 ? 19.363 3.083 -9.982 1.00 65.81 103 GLU A CA 1
ATOM 761 C C . GLU A 1 103 ? 20.162 3.371 -8.710 1.00 65.81 103 GLU A C 1
ATOM 763 O O . GLU A 1 103 ? 20.718 2.462 -8.105 1.00 65.81 103 GLU A O 1
ATOM 768 N N . ARG A 1 104 ? 20.209 4.624 -8.251 1.00 65.75 104 ARG A N 1
ATOM 769 C CA . ARG A 1 104 ? 20.831 4.964 -6.968 1.00 65.75 104 ARG A CA 1
ATOM 770 C C . ARG A 1 104 ? 19.999 4.465 -5.783 1.00 65.75 104 ARG A C 1
ATOM 772 O O . ARG A 1 104 ? 20.574 3.986 -4.808 1.00 65.75 104 ARG A O 1
ATOM 779 N N . PHE A 1 105 ? 18.671 4.547 -5.853 1.00 58.97 105 PHE A N 1
ATOM 780 C CA . PHE A 1 105 ? 17.768 4.020 -4.823 1.00 58.97 105 PHE A CA 1
ATOM 781 C C . PHE A 1 105 ? 17.714 2.486 -4.789 1.00 58.97 105 PHE A C 1
ATOM 783 O O . PHE A 1 105 ? 17.514 1.922 -3.717 1.00 58.97 105 PHE A O 1
ATOM 790 N N . THR A 1 106 ? 17.886 1.811 -5.927 1.00 57.97 106 THR A N 1
ATOM 791 C CA . THR A 1 106 ? 17.858 0.344 -6.045 1.00 57.97 106 THR A CA 1
ATOM 792 C C . THR A 1 106 ? 19.248 -0.286 -5.941 1.00 57.97 106 THR A C 1
ATOM 794 O O . THR A 1 106 ? 19.361 -1.423 -5.489 1.00 57.97 106 THR A O 1
ATOM 797 N N . GLY A 1 107 ? 20.294 0.435 -6.350 1.00 51.22 107 GLY A N 1
ATOM 798 C CA . GLY A 1 107 ? 21.683 -0.025 -6.425 1.00 51.22 107 GLY A CA 1
ATOM 799 C C . GLY A 1 107 ? 22.515 0.252 -5.172 1.00 51.22 107 GLY A C 1
ATOM 800 O O . GLY A 1 107 ? 23.480 -0.463 -4.910 1.00 51.22 107 GLY A O 1
ATOM 801 N N . ILE A 1 108 ? 22.135 1.227 -4.337 1.00 46.97 108 ILE A N 1
ATOM 802 C CA . ILE A 1 108 ? 22.610 1.276 -2.948 1.00 46.97 108 ILE A CA 1
ATOM 803 C C . ILE A 1 108 ? 21.781 0.246 -2.177 1.00 46.97 108 ILE A C 1
ATOM 805 O O . ILE A 1 108 ? 20.565 0.226 -2.316 1.00 46.97 108 ILE A O 1
ATOM 809 N N . ALA A 1 109 ? 22.425 -0.598 -1.364 1.00 40.34 109 ALA A N 1
ATOM 810 C CA . ALA A 1 109 ? 21.885 -1.764 -0.640 1.00 40.34 109 ALA A CA 1
ATOM 811 C C . ALA A 1 109 ? 20.754 -1.493 0.392 1.00 40.34 109 ALA A C 1
ATOM 813 O O . ALA A 1 109 ? 20.618 -2.173 1.415 1.00 40.34 109 ALA A O 1
ATOM 814 N N . THR A 1 110 ? 19.920 -0.492 0.153 1.00 48.75 110 THR A N 1
ATOM 815 C CA . THR A 1 110 ? 18.619 -0.321 0.777 1.00 48.75 110 THR A CA 1
ATOM 816 C C . THR A 1 110 ? 17.597 -0.790 -0.252 1.00 48.75 110 THR A C 1
ATOM 818 O O . THR A 1 110 ? 17.263 -0.022 -1.145 1.00 48.75 110 THR A O 1
ATOM 821 N N . PRO A 1 111 ? 17.096 -2.037 -0.167 1.00 59.84 111 PRO A N 1
ATOM 822 C CA . PRO A 1 111 ? 16.013 -2.481 -1.032 1.00 59.84 111 PRO A CA 1
ATOM 823 C C . PRO A 1 111 ? 14.918 -1.418 -0.994 1.00 59.84 111 PRO A C 1
ATOM 825 O O . PRO A 1 111 ? 14.520 -1.034 0.104 1.00 59.84 111 PRO A O 1
ATOM 828 N N . VAL A 1 112 ? 14.427 -0.938 -2.140 1.00 58.84 112 VAL A N 1
ATOM 829 C CA . VAL A 1 112 ? 13.286 0.003 -2.216 1.00 58.84 112 VAL A CA 1
ATOM 830 C C . VAL A 1 112 ? 12.109 -0.482 -1.348 1.00 58.84 112 VAL A C 1
ATOM 832 O O . VAL A 1 112 ? 11.390 0.300 -0.733 1.00 58.84 112 VAL A O 1
ATOM 835 N N . MET A 1 113 ? 12.011 -1.798 -1.164 1.00 62.38 113 MET A N 1
ATOM 836 C CA . MET A 1 113 ? 11.128 -2.481 -0.220 1.00 62.38 113 MET A CA 1
ATOM 837 C C . MET A 1 113 ? 11.257 -2.065 1.253 1.00 62.38 113 MET A C 1
ATOM 839 O O . MET A 1 113 ? 10.312 -2.258 2.002 1.00 62.38 113 MET A O 1
ATOM 843 N N . LYS A 1 114 ? 12.378 -1.495 1.707 1.00 67.50 114 LYS A N 1
ATOM 844 C CA . LYS A 1 114 ? 12.515 -0.939 3.064 1.00 67.50 114 LYS A CA 1
ATOM 845 C C . LYS A 1 114 ? 11.687 0.335 3.240 1.00 67.50 114 LYS A C 1
ATOM 847 O O . LYS A 1 114 ? 11.284 0.613 4.374 1.00 67.50 114 LYS A O 1
ATOM 852 N N . LEU A 1 115 ? 11.444 1.075 2.152 1.00 73.56 115 LEU A N 1
ATOM 853 C CA . LEU A 1 115 ? 10.605 2.275 2.138 1.00 73.56 115 LEU A CA 1
ATOM 854 C C . LEU A 1 115 ? 9.121 1.909 2.183 1.00 73.56 115 LEU A C 1
ATOM 856 O O . LEU A 1 115 ? 8.340 2.600 2.832 1.00 73.56 115 LEU A O 1
ATOM 860 N N . PHE A 1 116 ? 8.739 0.811 1.532 1.00 80.00 116 PHE A N 1
ATOM 861 C CA . PHE A 1 116 ? 7.375 0.307 1.585 1.00 80.00 116 PHE A CA 1
ATOM 862 C C . PHE A 1 116 ? 7.127 -0.499 2.860 1.00 80.00 116 PHE A C 1
ATOM 864 O O . PHE A 1 116 ? 7.921 -1.345 3.264 1.00 80.00 116 PHE A O 1
ATOM 871 N N . LYS A 1 117 ? 5.999 -0.237 3.511 1.00 85.00 117 LYS A N 1
ATOM 872 C CA . LYS A 1 117 ? 5.546 -0.932 4.711 1.00 85.00 117 LYS A CA 1
ATOM 873 C C . LYS A 1 117 ? 4.196 -1.560 4.422 1.00 85.00 117 LYS A C 1
ATOM 875 O O . LYS A 1 117 ? 3.261 -0.856 4.045 1.00 85.00 117 LYS A O 1
ATOM 880 N N . LEU A 1 118 ? 4.114 -2.876 4.593 1.00 89.38 118 LEU A N 1
ATOM 881 C CA . LEU A 1 118 ? 2.840 -3.575 4.657 1.00 89.38 118 LEU A CA 1
ATOM 882 C C . LEU A 1 118 ? 2.384 -3.534 6.106 1.00 89.38 118 LEU A C 1
ATOM 884 O O . LEU A 1 118 ? 3.030 -4.107 6.979 1.00 89.38 118 LEU A O 1
ATOM 888 N N . GLU A 1 119 ? 1.321 -2.796 6.364 1.00 91.62 119 GLU A N 1
ATOM 889 C CA . GLU A 1 119 ? 0.851 -2.492 7.704 1.00 91.62 119 GLU A CA 1
ATOM 890 C C . GLU A 1 119 ? -0.511 -3.129 7.944 1.00 91.62 119 GLU A C 1
ATOM 892 O O . GLU A 1 119 ? -1.384 -3.081 7.077 1.00 91.62 119 GLU A O 1
ATOM 897 N N . ARG A 1 120 ? -0.694 -3.726 9.123 1.00 93.75 120 ARG A N 1
ATOM 898 C CA . ARG A 1 120 ? -1.987 -4.257 9.541 1.00 93.75 120 ARG A CA 1
ATOM 899 C C . ARG A 1 120 ? -2.912 -3.113 9.936 1.00 93.75 120 ARG A C 1
ATOM 901 O O . ARG A 1 120 ? -2.504 -2.189 10.646 1.00 93.75 120 ARG A O 1
ATOM 908 N N . LEU A 1 121 ? -4.163 -3.208 9.516 1.00 94.75 121 LEU A N 1
ATOM 909 C CA . LEU A 1 121 ? -5.212 -2.268 9.871 1.00 94.75 121 LEU A CA 1
ATOM 910 C C . LEU A 1 121 ? -6.177 -2.883 10.885 1.00 94.75 121 LEU A C 1
ATOM 912 O O . LEU A 1 121 ? -6.365 -4.099 10.951 1.00 94.75 121 LEU A O 1
ATOM 916 N N . PHE A 1 122 ? -6.808 -2.014 11.662 1.00 93.81 122 PHE A N 1
ATOM 917 C CA . PHE A 1 122 ? -7.883 -2.348 12.582 1.00 93.81 122 PHE A CA 1
ATOM 918 C C . PHE A 1 122 ? -9.158 -1.614 12.166 1.00 93.81 122 PHE A C 1
ATOM 920 O O . PHE A 1 122 ? -9.150 -0.388 12.050 1.00 93.81 122 PHE A O 1
ATOM 927 N N . ALA A 1 123 ? -10.243 -2.358 11.957 1.00 92.25 123 ALA A N 1
ATOM 928 C CA . ALA A 1 123 ? -11.566 -1.799 11.708 1.00 92.25 123 ALA A CA 1
ATOM 929 C C . ALA A 1 123 ? -12.206 -1.342 13.026 1.00 92.25 123 ALA A C 1
ATOM 931 O O . ALA A 1 123 ? -12.354 -2.131 13.958 1.00 92.25 123 ALA A O 1
ATOM 932 N N . SER A 1 124 ? -12.582 -0.069 13.110 1.00 89.69 124 SER A N 1
ATOM 933 C CA . SER A 1 124 ? -13.289 0.498 14.252 1.00 89.69 124 SER A CA 1
ATOM 934 C C . SER A 1 124 ? -14.807 0.432 14.073 1.00 89.69 124 SER A C 1
ATOM 936 O O . SER A 1 124 ? -15.335 0.261 12.976 1.00 89.69 124 SER A O 1
ATOM 938 N N . ASN A 1 125 ? -15.519 0.674 15.169 1.00 88.00 125 ASN A N 1
ATOM 939 C CA . ASN A 1 125 ? -16.971 0.857 15.198 1.00 88.00 125 ASN A CA 1
ATOM 940 C C . ASN A 1 125 ? -17.467 2.127 14.472 1.00 88.00 125 ASN A C 1
ATOM 942 O O . ASN A 1 125 ? -18.668 2.281 14.281 1.00 88.00 125 ASN A O 1
ATOM 946 N N . GLU A 1 126 ? -16.574 3.030 14.056 1.00 90.25 126 GLU A N 1
ATOM 947 C CA . GLU A 1 126 ? -16.913 4.249 13.305 1.00 90.25 126 GLU A CA 1
ATOM 948 C C . GLU A 1 126 ? -16.929 4.024 11.779 1.00 90.25 126 GLU A C 1
ATOM 950 O O . GLU A 1 126 ? -16.862 4.997 11.031 1.00 90.25 126 GLU A O 1
ATOM 955 N N . ASN A 1 127 ? -16.972 2.771 11.305 1.00 93.50 127 ASN A N 1
ATOM 956 C CA . ASN A 1 127 ? -16.848 2.419 9.882 1.00 93.50 127 ASN A CA 1
ATOM 957 C C . ASN A 1 127 ? -15.538 2.940 9.258 1.00 93.50 127 ASN A C 1
ATOM 959 O O . ASN A 1 127 ? -15.526 3.542 8.182 1.00 93.50 127 ASN A O 1
ATOM 963 N N . ARG A 1 128 ? -14.425 2.763 9.979 1.00 94.62 128 ARG A N 1
ATOM 964 C CA . ARG A 1 128 ? -13.093 3.238 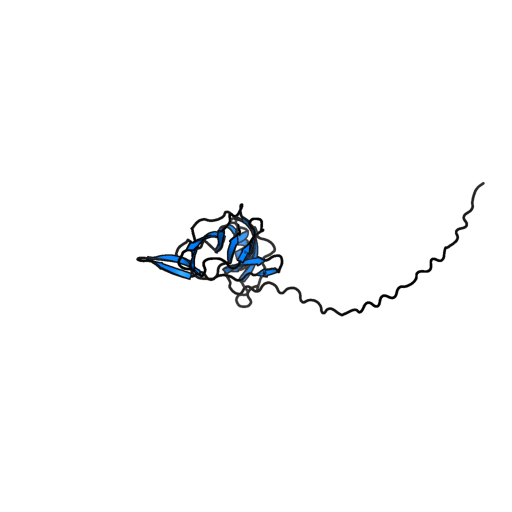9.585 1.00 94.62 128 ARG A CA 1
ATOM 965 C C . ARG A 1 128 ? -12.037 2.196 9.889 1.00 94.62 128 ARG A C 1
ATOM 967 O O . ARG A 1 128 ? -12.093 1.545 10.926 1.00 94.62 128 ARG A O 1
ATOM 974 N N . ARG A 1 129 ? -11.012 2.113 9.049 1.00 94.69 129 ARG A N 1
ATOM 975 C CA . ARG A 1 129 ? -9.826 1.281 9.271 1.00 94.69 129 ARG A CA 1
ATOM 976 C C . ARG A 1 129 ? -8.630 2.150 9.624 1.00 94.69 129 ARG A C 1
ATOM 978 O O . ARG A 1 129 ? -8.244 3.020 8.844 1.00 94.69 129 ARG A O 1
ATOM 985 N N . TYR A 1 130 ? -8.043 1.908 10.789 1.00 92.12 130 TYR A N 1
ATOM 986 C CA . TYR A 1 130 ? -6.891 2.640 11.309 1.00 92.12 130 TYR A CA 1
ATOM 987 C C . TYR A 1 130 ? -5.622 1.801 11.221 1.00 92.12 130 TYR A C 1
ATOM 989 O O . TYR A 1 130 ? -5.646 0.582 11.389 1.00 92.12 130 TYR A O 1
ATOM 997 N N . ALA A 1 131 ? -4.504 2.476 10.987 1.00 89.69 131 ALA A N 1
ATOM 998 C CA . ALA A 1 131 ? -3.181 1.878 11.033 1.00 89.69 131 ALA A CA 1
ATOM 999 C C . ALA A 1 131 ? -2.830 1.442 12.464 1.00 89.69 131 ALA A C 1
ATOM 1001 O O . ALA A 1 131 ? -3.070 2.183 13.417 1.00 89.69 131 ALA A O 1
ATOM 1002 N N . THR A 1 132 ? -2.277 0.239 12.625 1.00 89.25 132 THR A N 1
ATOM 1003 C CA . THR A 1 132 ? -1.972 -0.324 13.955 1.00 89.25 132 THR A CA 1
ATOM 1004 C C . THR A 1 132 ? -0.522 -0.115 14.394 1.00 89.25 132 THR A C 1
ATOM 1006 O O . THR A 1 132 ? -0.184 -0.419 15.536 1.00 89.25 132 THR A O 1
ATOM 1009 N N . GLY A 1 133 ? 0.363 0.330 13.498 1.00 87.44 133 GLY A N 1
ATOM 1010 C CA . GLY A 1 133 ? 1.812 0.321 13.698 1.00 87.44 133 GLY A CA 1
ATOM 1011 C C . GLY A 1 133 ? 2.442 -1.074 13.592 1.00 87.44 133 GLY A C 1
ATOM 1012 O O . GLY A 1 133 ? 3.661 -1.203 13.705 1.00 87.44 133 GLY A O 1
ATOM 1013 N N . GLN A 1 134 ? 1.645 -2.129 13.374 1.00 90.00 134 GLN A N 1
ATOM 1014 C CA . GLN A 1 134 ? 2.140 -3.491 13.191 1.00 90.00 134 GLN A CA 1
ATOM 1015 C C . GLN A 1 134 ? 2.482 -3.730 11.721 1.00 90.00 134 GLN A C 1
ATOM 1017 O O . GLN A 1 134 ? 1.600 -3.803 10.863 1.00 90.00 134 GLN A O 1
ATOM 1022 N N . TYR A 1 135 ? 3.772 -3.889 11.434 1.00 88.81 135 TYR A N 1
ATOM 1023 C CA . TYR A 1 135 ? 4.264 -4.122 10.080 1.00 88.81 135 TYR A CA 1
ATOM 1024 C C . TYR A 1 135 ? 4.534 -5.602 9.823 1.00 88.81 135 TYR A C 1
ATOM 1026 O O . TYR A 1 135 ? 5.157 -6.284 10.636 1.00 88.81 135 TYR A O 1
ATOM 1034 N N . VAL A 1 136 ? 4.118 -6.078 8.653 1.00 88.06 136 VAL A N 1
ATOM 1035 C CA . VAL A 1 136 ? 4.457 -7.404 8.141 1.00 88.06 136 VAL A CA 1
ATOM 1036 C C . VAL A 1 136 ? 5.833 -7.324 7.474 1.00 88.06 136 VAL A C 1
ATOM 1038 O O . VAL A 1 136 ? 6.012 -6.529 6.543 1.00 88.06 136 VAL A O 1
ATOM 1041 N N . PRO A 1 137 ? 6.821 -8.126 7.910 1.00 83.38 137 PRO A N 1
ATOM 1042 C CA . PRO A 1 137 ? 8.094 -8.224 7.213 1.00 83.38 137 PRO A CA 1
ATOM 1043 C C . PRO A 1 137 ? 7.877 -8.685 5.770 1.00 83.38 137 PRO A C 1
ATOM 1045 O O . PRO A 1 137 ? 7.255 -9.719 5.520 1.00 83.38 137 PRO A O 1
ATOM 1048 N N . MET A 1 138 ? 8.402 -7.916 4.820 1.00 77.88 138 MET A N 1
ATOM 1049 C CA . MET A 1 138 ? 8.341 -8.242 3.401 1.00 77.88 138 MET A CA 1
ATOM 1050 C C . MET A 1 138 ? 9.733 -8.563 2.884 1.00 77.88 138 MET A C 1
ATOM 1052 O O . MET A 1 138 ? 10.620 -7.708 2.902 1.00 77.88 138 MET A O 1
ATOM 1056 N N . ASN A 1 139 ? 9.888 -9.765 2.338 1.00 75.38 139 ASN A N 1
ATOM 1057 C CA . ASN A 1 139 ? 10.970 -10.041 1.410 1.00 75.38 139 ASN A CA 1
ATOM 1058 C C . ASN A 1 139 ? 10.459 -9.652 0.029 1.00 75.38 139 ASN A C 1
ATOM 1060 O O . ASN A 1 139 ? 9.507 -10.252 -0.471 1.00 75.38 139 ASN A O 1
ATOM 1064 N N . GLY A 1 140 ? 11.030 -8.611 -0.562 1.00 69.44 140 GLY A N 1
ATOM 1065 C CA . GLY A 1 140 ? 10.623 -8.171 -1.886 1.00 69.44 140 GLY A CA 1
ATOM 1066 C C . GLY A 1 140 ? 11.808 -8.043 -2.818 1.00 69.44 140 GLY A C 1
ATOM 1067 O O . GLY A 1 140 ? 12.921 -7.729 -2.397 1.00 69.44 140 GLY A O 1
ATOM 1068 N N . LEU A 1 141 ? 11.536 -8.294 -4.088 1.00 68.56 141 LEU A N 1
ATOM 1069 C CA . LEU A 1 141 ? 12.474 -8.117 -5.181 1.00 68.56 141 LEU A CA 1
ATOM 1070 C C . LEU A 1 141 ? 11.818 -7.182 -6.194 1.00 68.56 141 LEU A C 1
ATOM 1072 O O . LEU A 1 141 ? 10.630 -7.322 -6.501 1.00 68.56 141 LEU A O 1
ATOM 1076 N N . ALA A 1 142 ? 12.590 -6.218 -6.694 1.00 71.06 142 ALA A N 1
ATOM 1077 C CA . ALA A 1 142 ? 12.200 -5.516 -7.908 1.00 71.06 142 ALA A CA 1
ATOM 1078 C C . ALA A 1 142 ? 12.166 -6.537 -9.054 1.00 71.06 142 ALA A C 1
ATOM 1080 O O . ALA A 1 142 ? 13.022 -7.422 -9.126 1.00 71.06 142 ALA A O 1
ATOM 1081 N N . TYR A 1 143 ? 11.154 -6.443 -9.908 1.00 68.00 143 TYR A N 1
ATOM 1082 C CA . TYR A 1 143 ? 10.956 -7.345 -11.033 1.00 68.00 143 TYR A CA 1
ATOM 1083 C C . TYR A 1 143 ? 10.789 -6.555 -12.328 1.00 68.00 143 TYR A C 1
ATOM 1085 O O . TYR A 1 143 ? 9.982 -5.626 -12.383 1.00 68.00 143 TYR A O 1
ATOM 1093 N N . GLY A 1 144 ? 11.514 -6.975 -13.367 1.00 71.56 144 GLY A N 1
ATOM 1094 C CA . GLY A 1 144 ? 11.566 -6.288 -14.657 1.00 71.56 144 GLY A CA 1
ATOM 1095 C C . GLY A 1 144 ? 12.385 -4.998 -14.616 1.00 71.56 144 GLY A C 1
ATOM 1096 O O . GLY A 1 144 ? 12.840 -4.566 -13.554 1.00 71.56 144 GLY A O 1
ATOM 1097 N N . ASP A 1 145 ? 12.555 -4.387 -15.784 1.00 75.25 145 ASP A N 1
ATOM 1098 C CA . ASP A 1 145 ? 13.245 -3.106 -15.919 1.00 75.25 145 ASP A CA 1
ATOM 1099 C C . ASP A 1 145 ? 12.306 -1.931 -15.581 1.00 75.25 145 ASP A C 1
ATOM 1101 O O . ASP A 1 145 ? 11.097 -2.024 -15.827 1.00 75.25 145 ASP A O 1
ATOM 1105 N N . PRO A 1 146 ? 12.831 -0.808 -15.053 1.00 78.38 146 PRO A N 1
ATOM 1106 C CA . PRO A 1 146 ? 12.047 0.408 -14.882 1.00 78.38 146 PRO A CA 1
ATOM 1107 C C . PRO A 1 146 ? 11.493 0.901 -16.224 1.00 78.38 146 PRO A C 1
ATOM 1109 O O . PRO A 1 146 ? 12.238 1.084 -17.188 1.00 78.38 146 PRO A O 1
ATOM 1112 N N . ILE A 1 147 ? 10.192 1.185 -16.275 1.00 79.50 147 ILE A N 1
ATOM 1113 C CA . ILE A 1 147 ? 9.512 1.667 -17.482 1.00 79.50 147 ILE A CA 1
ATOM 1114 C C . ILE A 1 147 ? 9.422 3.200 -17.429 1.00 79.50 147 ILE A C 1
ATOM 1116 O O . ILE A 1 147 ? 8.802 3.732 -16.503 1.00 79.50 147 ILE A O 1
ATOM 1120 N N . PRO A 1 148 ? 10.009 3.944 -18.385 1.00 79.31 148 PRO A N 1
ATOM 1121 C CA . PRO A 1 148 ? 9.900 5.400 -18.434 1.00 79.31 148 PRO A CA 1
ATOM 1122 C C . PRO A 1 148 ? 8.570 5.884 -19.012 1.00 79.31 148 PRO A C 1
ATOM 1124 O O . PRO A 1 148 ? 7.873 5.153 -19.707 1.00 79.31 148 PRO A O 1
ATOM 1127 N N . ASN A 1 149 ? 8.245 7.159 -18.767 1.00 76.62 149 ASN A N 1
ATOM 1128 C CA . ASN A 1 149 ? 7.075 7.848 -19.328 1.00 76.62 149 ASN A CA 1
ATOM 1129 C C . ASN A 1 149 ? 5.715 7.206 -18.989 1.00 76.62 149 ASN A C 1
ATOM 1131 O O . ASN A 1 149 ? 4.723 7.467 -19.668 1.00 76.62 149 ASN A O 1
ATOM 1135 N N . VAL A 1 150 ? 5.635 6.424 -17.908 1.00 77.19 150 VAL A N 1
ATOM 1136 C CA . VAL A 1 150 ? 4.387 5.774 -17.456 1.00 77.19 150 VAL A CA 1
ATOM 1137 C C . VAL A 1 150 ? 3.298 6.768 -17.037 1.00 77.19 150 VAL A C 1
ATOM 1139 O O . VAL A 1 150 ? 2.121 6.420 -16.960 1.00 77.19 150 VAL A O 1
ATOM 1142 N N . ASN A 1 151 ? 3.682 8.020 -16.773 1.00 76.56 151 ASN A N 1
ATOM 1143 C CA . ASN A 1 151 ? 2.773 9.136 -16.564 1.00 76.56 151 ASN A CA 1
ATOM 1144 C C . ASN A 1 151 ? 3.014 10.203 -17.645 1.00 76.56 151 ASN A C 1
ATOM 1146 O O . ASN A 1 151 ? 3.990 10.951 -17.550 1.00 76.56 151 ASN A O 1
ATOM 1150 N N . PRO A 1 152 ? 2.107 10.358 -18.627 1.00 74.88 152 PRO A N 1
ATOM 1151 C CA . PRO A 1 152 ? 2.259 11.351 -19.693 1.00 74.88 152 PRO A CA 1
ATOM 1152 C C . PRO A 1 152 ? 2.368 12.795 -19.186 1.00 74.88 152 PRO A C 1
ATOM 1154 O O . PRO A 1 152 ? 2.999 13.635 -19.821 1.00 74.88 152 PRO A O 1
ATOM 1157 N N . LYS A 1 153 ? 1.779 13.100 -18.021 1.00 82.00 153 LYS A N 1
ATOM 1158 C CA . LYS A 1 153 ? 1.857 14.435 -17.401 1.00 82.00 153 LYS A CA 1
ATOM 1159 C C . LYS A 1 153 ? 3.180 14.664 -16.668 1.00 82.00 153 LYS A C 1
ATOM 1161 O O . LYS A 1 153 ? 3.501 15.799 -16.324 1.00 82.00 153 LYS A O 1
ATOM 1166 N N . ARG A 1 154 ? 3.928 13.596 -16.383 1.00 76.44 154 ARG A N 1
ATOM 1167 C CA . ARG A 1 154 ? 5.183 13.608 -15.628 1.00 76.44 154 ARG A CA 1
ATOM 1168 C C . ARG A 1 154 ? 6.165 12.617 -16.267 1.00 76.44 154 ARG A C 1
ATOM 1170 O O . ARG A 1 154 ? 6.405 11.554 -15.709 1.00 76.44 154 ARG A O 1
ATOM 1177 N N . PRO A 1 155 ? 6.774 12.958 -17.413 1.00 76.56 155 PRO A N 1
ATOM 1178 C CA . PRO A 1 155 ? 7.569 12.015 -18.211 1.00 76.56 155 PRO A CA 1
ATOM 1179 C C . PRO A 1 155 ? 8.820 11.475 -17.496 1.00 76.56 155 PRO A C 1
ATOM 1181 O O . PRO A 1 155 ? 9.348 10.429 -17.853 1.00 76.56 155 PRO A O 1
ATOM 1184 N N . LYS A 1 156 ? 9.289 12.169 -16.452 1.00 77.06 156 LYS A N 1
ATOM 1185 C CA . LYS A 1 156 ? 10.397 11.709 -15.601 1.00 77.06 156 LYS A CA 1
ATOM 1186 C C . LYS A 1 156 ? 9.985 10.636 -14.590 1.00 77.06 156 LYS A C 1
ATOM 1188 O O . LYS A 1 156 ? 10.847 10.155 -13.875 1.00 77.06 156 LYS A O 1
ATOM 1193 N N . ASP A 1 157 ? 8.702 10.319 -14.467 1.00 77.56 157 ASP A N 1
ATOM 1194 C CA . ASP A 1 157 ? 8.236 9.265 -13.574 1.00 77.56 157 ASP A CA 1
ATOM 1195 C C . ASP A 1 157 ? 8.513 7.895 -14.207 1.00 77.56 157 ASP A C 1
ATOM 1197 O O . ASP A 1 157 ? 8.232 7.689 -15.393 1.00 77.56 157 ASP A O 1
ATOM 1201 N N . LEU A 1 158 ? 9.039 6.959 -13.410 1.00 78.69 158 LEU A N 1
ATOM 1202 C CA . LEU A 1 158 ? 9.247 5.575 -13.835 1.00 78.69 158 LEU A CA 1
ATOM 1203 C C . LEU A 1 158 ? 8.279 4.642 -13.112 1.00 78.69 158 LEU A C 1
ATOM 1205 O O . LEU A 1 158 ? 8.034 4.783 -11.912 1.00 78.69 158 LEU A O 1
ATOM 1209 N N . GLY A 1 159 ? 7.759 3.657 -13.833 1.00 78.75 159 GLY A N 1
ATOM 1210 C CA . GLY A 1 159 ? 7.018 2.544 -13.256 1.00 78.75 159 GLY A CA 1
ATOM 1211 C C . GLY A 1 159 ? 7.962 1.388 -12.964 1.00 78.75 159 GLY A C 1
ATOM 1212 O O . GLY A 1 159 ? 8.803 1.054 -13.793 1.00 78.75 159 GLY A O 1
ATOM 1213 N N . GLN A 1 160 ? 7.817 0.762 -11.802 1.00 79.75 160 GLN A N 1
ATOM 1214 C CA . GLN A 1 160 ? 8.543 -0.455 -11.454 1.00 79.75 160 GLN A CA 1
ATOM 1215 C C . GLN A 1 160 ? 7.596 -1.432 -10.766 1.00 79.75 160 GLN A C 1
ATOM 1217 O O . GLN A 1 160 ? 6.847 -1.054 -9.862 1.00 79.75 160 GLN A O 1
ATOM 1222 N N . LEU A 1 161 ? 7.652 -2.700 -11.173 1.00 78.06 161 LEU A N 1
ATOM 1223 C CA . LEU A 1 161 ? 6.960 -3.774 -10.475 1.00 78.06 161 LEU A CA 1
ATOM 1224 C C . LEU A 1 161 ? 7.842 -4.326 -9.351 1.00 78.06 161 LEU A C 1
ATOM 1226 O O . LEU A 1 161 ? 9.036 -4.572 -9.527 1.00 78.06 161 LEU A O 1
ATOM 1230 N N . TYR A 1 162 ? 7.225 -4.556 -8.202 1.00 77.75 162 TYR A N 1
ATOM 1231 C CA . TYR A 1 162 ? 7.799 -5.207 -7.038 1.00 77.75 162 TYR A CA 1
ATOM 1232 C C . TYR A 1 162 ? 6.965 -6.429 -6.717 1.00 77.75 162 TYR A C 1
ATOM 1234 O O . TYR A 1 162 ? 5.742 -6.356 -6.600 1.00 77.75 162 TYR A O 1
ATOM 1242 N N . ILE A 1 163 ? 7.632 -7.557 -6.537 1.00 76.75 163 ILE A N 1
ATOM 1243 C CA . ILE A 1 163 ? 6.982 -8.761 -6.041 1.00 76.75 163 ILE A CA 1
ATOM 1244 C C . ILE A 1 163 ? 7.402 -8.905 -4.591 1.00 76.75 163 ILE A C 1
ATOM 1246 O O . ILE A 1 163 ? 8.597 -8.995 -4.295 1.00 76.75 163 ILE A O 1
ATOM 1250 N N . SER A 1 164 ? 6.428 -8.904 -3.687 1.00 77.81 164 SER A N 1
ATOM 1251 C CA . SER A 1 164 ? 6.662 -9.166 -2.277 1.00 77.81 164 SER A CA 1
ATOM 1252 C C . SER A 1 164 ? 6.110 -10.531 -1.890 1.00 77.81 164 SER A C 1
ATOM 1254 O O . SER A 1 164 ? 5.027 -10.963 -2.282 1.00 77.81 164 SER A O 1
ATOM 1256 N N . ARG A 1 165 ? 6.913 -11.233 -1.100 1.00 75.81 165 ARG A N 1
ATOM 1257 C CA . ARG A 1 165 ? 6.532 -12.462 -0.422 1.00 75.81 165 ARG A CA 1
ATOM 1258 C C . ARG A 1 165 ? 6.567 -12.156 1.067 1.00 75.81 165 ARG A C 1
ATOM 1260 O O . ARG A 1 165 ? 7.636 -12.259 1.680 1.00 75.81 165 ARG A O 1
ATOM 1267 N N . PRO A 1 166 ? 5.458 -11.655 1.632 1.00 74.38 166 PRO A N 1
ATOM 1268 C CA . PRO A 1 166 ? 5.374 -11.511 3.074 1.00 74.38 166 PRO A CA 1
ATOM 1269 C C . PRO A 1 166 ? 5.557 -12.887 3.728 1.00 74.38 166 PRO A C 1
ATOM 1271 O O . PRO A 1 166 ? 5.279 -13.924 3.120 1.00 74.38 166 PRO A O 1
ATOM 1274 N N . ALA A 1 167 ? 6.026 -12.906 4.977 1.00 73.44 167 ALA A N 1
ATOM 1275 C CA . ALA A 1 167 ? 5.827 -14.089 5.813 1.00 73.44 167 ALA A CA 1
ATOM 1276 C C . ALA A 1 167 ? 4.320 -14.406 5.908 1.00 73.44 167 ALA A C 1
ATOM 1278 O O . ALA A 1 167 ? 3.497 -13.564 5.543 1.00 73.44 167 ALA A O 1
ATOM 1279 N N . ALA A 1 168 ? 3.962 -15.599 6.397 1.00 81.56 168 ALA A N 1
ATOM 1280 C CA . ALA A 1 168 ? 2.568 -16.028 6.528 1.00 81.56 168 ALA A CA 1
ATOM 1281 C C . ALA A 1 168 ? 1.664 -14.880 7.014 1.00 81.56 168 ALA A C 1
ATOM 1283 O O . ALA A 1 168 ? 1.884 -14.321 8.092 1.00 81.56 168 ALA A O 1
ATOM 1284 N N . MET A 1 169 ? 0.688 -14.503 6.186 1.00 85.56 169 MET A N 1
ATOM 1285 C CA . MET A 1 169 ? -0.223 -13.408 6.495 1.00 85.56 169 MET A CA 1
ATOM 1286 C C . MET A 1 169 ? -1.448 -13.977 7.204 1.00 85.56 169 MET A C 1
ATOM 1288 O O . MET A 1 169 ? -2.212 -14.717 6.577 1.00 85.56 169 MET A O 1
ATOM 1292 N N . PRO A 1 170 ? -1.656 -13.673 8.496 1.00 89.19 170 PRO A N 1
ATOM 1293 C CA . PRO A 1 170 ? -2.885 -14.077 9.153 1.00 89.19 170 PRO A CA 1
ATOM 1294 C C . PRO A 1 170 ? -4.093 -13.362 8.520 1.00 89.19 170 PRO A C 1
ATOM 1296 O O . PRO A 1 170 ? -3.934 -12.331 7.863 1.00 89.19 170 PRO A O 1
ATOM 1299 N N . PRO A 1 171 ? -5.316 -13.866 8.736 1.00 92.62 171 PRO A N 1
ATOM 1300 C CA . PRO A 1 171 ? -6.520 -13.156 8.328 1.00 92.62 171 PRO A CA 1
ATOM 1301 C C . PRO A 1 171 ? -6.585 -11.741 8.925 1.00 92.62 171 PRO A C 1
ATOM 1303 O O . PRO A 1 171 ? -6.242 -11.516 10.096 1.00 92.62 171 PRO A O 1
ATOM 1306 N N . GLY A 1 172 ? -7.046 -10.778 8.126 1.00 94.06 172 GLY A N 1
ATOM 1307 C CA . GLY A 1 172 ? -7.164 -9.382 8.551 1.00 94.06 172 GLY A CA 1
ATOM 1308 C C . GLY A 1 172 ? -7.069 -8.364 7.420 1.00 94.06 172 GLY A C 1
ATOM 1309 O O . GLY A 1 172 ? -6.966 -8.719 6.249 1.00 94.06 172 GLY A O 1
ATOM 1310 N N . GLU A 1 173 ? -7.103 -7.088 7.799 1.00 95.88 173 GLU A N 1
ATOM 1311 C CA . GLU A 1 173 ? -6.991 -5.935 6.902 1.00 95.88 173 GLU A CA 1
ATOM 1312 C C . GLU A 1 173 ? -5.543 -5.439 6.837 1.00 95.88 173 GLU A C 1
ATOM 1314 O O . GLU A 1 173 ? -4.842 -5.382 7.853 1.00 95.88 173 GLU A O 1
ATOM 1319 N N . TYR A 1 174 ? -5.109 -5.043 5.645 1.00 93.94 174 TYR A N 1
ATOM 1320 C CA . TYR A 1 174 ? -3.741 -4.629 5.371 1.00 93.94 174 TYR A CA 1
ATOM 1321 C C . TYR A 1 174 ? -3.693 -3.456 4.398 1.00 93.94 174 TYR A C 1
ATOM 1323 O O . TYR A 1 174 ? -4.552 -3.315 3.529 1.00 93.94 174 TYR A O 1
ATOM 1331 N N . ALA A 1 175 ? -2.645 -2.643 4.504 1.00 92.56 175 ALA A N 1
ATOM 1332 C CA . ALA A 1 175 ? -2.326 -1.608 3.532 1.00 92.56 175 ALA A CA 1
ATOM 1333 C C . ALA A 1 175 ? -0.830 -1.564 3.225 1.00 92.56 175 ALA A C 1
ATOM 1335 O O . ALA A 1 175 ? 0.003 -1.590 4.132 1.00 92.56 175 ALA A O 1
ATOM 1336 N N . LEU A 1 176 ? -0.485 -1.444 1.941 1.00 89.44 176 LEU A N 1
ATOM 1337 C CA . LEU A 1 176 ? 0.876 -1.140 1.513 1.00 89.44 176 LEU A CA 1
ATOM 1338 C C . LEU A 1 176 ? 1.053 0.372 1.392 1.00 89.44 176 LEU A C 1
ATOM 1340 O O . LEU A 1 176 ? 0.364 1.031 0.615 1.00 89.44 176 LEU A O 1
ATOM 1344 N N . THR A 1 177 ? 2.014 0.914 2.130 1.00 81.25 177 THR A N 1
ATOM 1345 C CA . THR A 1 177 ? 2.233 2.358 2.244 1.00 81.25 177 THR A CA 1
ATOM 1346 C C . THR A 1 177 ? 3.707 2.696 2.081 1.00 81.25 177 THR A C 1
ATOM 1348 O O . THR A 1 177 ? 4.580 1.910 2.445 1.00 81.25 177 THR A O 1
ATOM 1351 N N . LEU A 1 178 ? 4.011 3.881 1.557 1.00 78.00 178 LEU A N 1
ATOM 1352 C CA . LEU A 1 178 ? 5.361 4.432 1.628 1.00 78.00 178 LEU A CA 1
ATOM 1353 C C . LEU A 1 178 ? 5.566 5.038 3.027 1.00 78.00 178 LEU A C 1
ATOM 1355 O O . LEU A 1 178 ? 4.903 6.012 3.376 1.00 78.00 178 LEU A O 1
ATOM 1359 N N . GLY A 1 179 ? 6.459 4.457 3.827 1.00 75.31 179 GLY A N 1
ATOM 1360 C CA . GLY A 1 179 ? 6.824 4.950 5.161 1.00 75.31 179 GLY A CA 1
ATOM 1361 C C . GLY A 1 179 ? 5.896 4.563 6.322 1.00 75.31 179 GLY A C 1
ATOM 1362 O O . GLY A 1 179 ? 6.269 4.813 7.465 1.00 75.31 179 GLY A O 1
ATOM 1363 N N . GLY A 1 180 ? 4.753 3.913 6.072 1.00 78.50 180 GLY A N 1
ATOM 1364 C CA . GLY A 1 180 ? 3.745 3.598 7.098 1.00 78.50 180 GLY A CA 1
ATOM 1365 C C . GLY A 1 180 ? 2.590 4.606 7.135 1.00 78.50 180 GLY A C 1
ATOM 1366 O O . GLY A 1 180 ? 2.766 5.780 6.810 1.00 78.50 180 GLY A O 1
ATOM 1367 N N . MET A 1 181 ? 1.401 4.158 7.544 1.00 81.31 181 MET A N 1
ATOM 1368 C CA . MET A 1 181 ? 0.249 5.020 7.847 1.00 81.31 181 MET A CA 1
ATOM 1369 C C . MET A 1 181 ? 0.186 5.426 9.318 1.00 81.31 181 MET A C 1
ATOM 1371 O O . MET A 1 181 ? -0.424 6.441 9.632 1.00 81.31 181 MET A O 1
ATOM 1375 N N . PHE A 1 182 ? 0.797 4.660 10.221 1.00 78.06 182 PHE A N 1
ATOM 1376 C CA . PHE A 1 182 ? 0.835 5.021 11.640 1.00 78.06 182 PHE A CA 1
ATOM 1377 C C . PHE A 1 182 ? 1.735 6.232 11.933 1.00 78.06 182 PHE A C 1
ATOM 1379 O O . PHE A 1 182 ? 1.568 6.904 12.950 1.00 78.06 182 PHE A O 1
ATOM 1386 N N . VAL A 1 183 ? 2.687 6.542 11.045 1.00 66.31 183 VAL A N 1
ATOM 1387 C CA . VAL A 1 183 ? 3.569 7.704 11.203 1.00 66.31 183 VAL A CA 1
ATOM 1388 C C . VAL A 1 183 ? 2.778 8.994 10.944 1.00 66.31 183 VAL A C 1
ATOM 1390 O O . VAL A 1 183 ? 2.340 9.266 9.825 1.00 66.31 183 VAL A O 1
ATOM 1393 N N . VAL A 1 184 ? 2.603 9.786 12.006 1.00 61.50 184 VAL A N 1
ATOM 1394 C CA . VAL A 1 184 ? 1.862 11.059 12.023 1.00 61.50 184 VAL A CA 1
ATOM 1395 C C . VAL A 1 184 ? 2.399 12.021 10.952 1.00 61.50 184 VAL A C 1
ATOM 1397 O O . VAL A 1 184 ? 3.609 12.202 10.825 1.00 61.50 184 VAL A O 1
ATOM 1400 N N . GLY A 1 185 ? 1.494 12.654 10.194 1.00 59.50 185 GLY A N 1
ATOM 1401 C CA . GLY A 1 185 ? 1.819 13.672 9.185 1.00 59.50 185 GLY A CA 1
ATOM 1402 C C . GLY A 1 185 ? 1.788 13.206 7.722 1.00 59.50 185 GLY A C 1
AT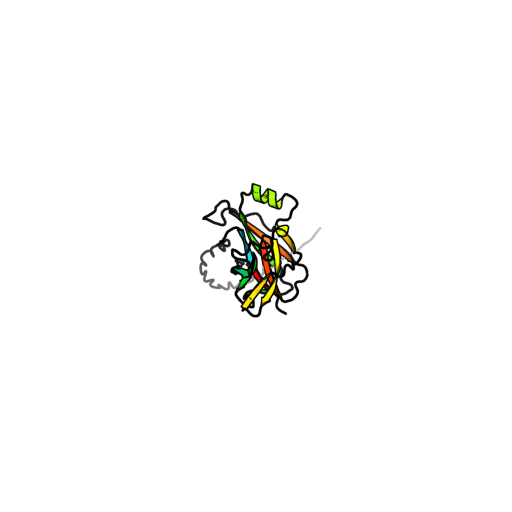OM 1403 O O . GLY A 1 185 ? 1.936 14.038 6.830 1.00 59.50 185 GLY A O 1
ATOM 1404 N N . ASN A 1 186 ? 1.544 11.916 7.444 1.00 65.94 186 ASN A N 1
ATOM 1405 C CA . ASN A 1 186 ? 1.414 11.379 6.075 1.00 65.94 186 ASN A CA 1
ATOM 1406 C C . ASN A 1 186 ? 0.044 10.720 5.798 1.00 65.94 186 ASN A C 1
ATOM 1408 O O . ASN A 1 186 ? -0.072 9.668 5.157 1.00 65.94 186 ASN A O 1
ATOM 1412 N N . CYS A 1 187 ? -1.026 11.346 6.285 1.00 73.00 187 CYS A N 1
ATOM 1413 C CA . CYS A 1 187 ? -2.391 10.830 6.148 1.00 73.00 187 CYS A CA 1
ATOM 1414 C C . CYS A 1 187 ? -3.067 11.165 4.809 1.00 73.00 187 CYS A C 1
ATOM 1416 O O . CYS A 1 187 ? -4.212 10.779 4.595 1.00 73.00 187 CYS A O 1
ATOM 1418 N N . GLY A 1 188 ? -2.380 11.877 3.912 1.00 70.56 188 GLY A N 1
ATOM 1419 C CA . GLY A 1 188 ? -2.889 12.229 2.590 1.00 70.56 188 GLY A CA 1
ATOM 1420 C C . GLY A 1 188 ? -2.547 11.193 1.518 1.00 70.56 188 GLY A C 1
ATOM 1421 O O . GLY A 1 188 ? -1.507 10.530 1.566 1.00 70.56 188 GLY A O 1
ATOM 1422 N N . GLY A 1 189 ? -3.420 11.103 0.518 1.00 78.75 189 GLY A N 1
ATOM 1423 C CA . GLY A 1 189 ? -3.182 10.359 -0.714 1.00 78.75 189 GLY A CA 1
ATOM 1424 C C . GLY A 1 189 ? -3.733 8.932 -0.713 1.00 78.75 189 GLY A C 1
ATOM 1425 O O . GLY A 1 189 ? -4.114 8.394 0.329 1.00 78.75 189 GLY A O 1
ATOM 1426 N N . PRO A 1 190 ? -3.820 8.325 -1.899 1.00 85.12 190 PRO A N 1
ATOM 1427 C CA . PRO A 1 190 ? -4.339 6.978 -2.044 1.00 85.12 190 PRO A CA 1
ATOM 1428 C C . PRO A 1 190 ? -3.377 5.907 -1.494 1.00 85.12 190 PRO A C 1
ATOM 1430 O O . PRO A 1 190 ? -2.195 6.163 -1.273 1.00 85.12 190 PRO A O 1
ATOM 1433 N N . VAL A 1 191 ? -3.896 4.709 -1.239 1.00 89.00 191 VAL A N 1
ATOM 1434 C CA . VAL A 1 191 ? -3.176 3.565 -0.670 1.00 89.00 191 VAL A CA 1
ATOM 1435 C C . VAL A 1 191 ? -3.731 2.255 -1.224 1.00 89.00 191 VAL A C 1
ATOM 1437 O O . VAL A 1 191 ? -4.929 2.132 -1.470 1.00 89.00 191 VAL A O 1
ATOM 1440 N N . SER A 1 192 ? -2.868 1.258 -1.415 1.00 91.75 192 SER A N 1
ATOM 1441 C CA . SER A 1 192 ? -3.306 -0.093 -1.765 1.00 91.75 192 SER A CA 1
ATOM 1442 C C . SER A 1 192 ? -3.681 -0.841 -0.490 1.00 91.75 192 SER A C 1
ATOM 1444 O O . SER A 1 192 ? -2.792 -1.315 0.219 1.00 91.75 192 SER A O 1
ATOM 1446 N N . ALA A 1 193 ? -4.977 -0.964 -0.215 1.00 93.69 193 ALA A N 1
ATOM 1447 C CA . ALA A 1 193 ? -5.512 -1.739 0.900 1.00 93.69 193 ALA A CA 1
ATOM 1448 C C . ALA A 1 193 ? -6.245 -2.997 0.409 1.00 93.69 193 ALA A C 1
ATOM 1450 O O . ALA A 1 193 ? -6.718 -3.052 -0.725 1.00 93.69 193 ALA A O 1
ATOM 1451 N N . PHE A 1 194 ? -6.233 -4.039 1.237 1.00 93.56 194 PHE A N 1
ATOM 1452 C CA . PHE A 1 194 ? -6.819 -5.346 0.947 1.00 93.56 194 PHE A CA 1
ATOM 1453 C C . PHE A 1 194 ? -7.032 -6.137 2.238 1.00 93.56 194 PHE A C 1
ATOM 1455 O O . PHE A 1 194 ? -6.464 -5.810 3.282 1.00 93.56 194 PHE A O 1
ATOM 1462 N N . ARG A 1 195 ? -7.796 -7.226 2.153 1.00 94.25 195 ARG A N 1
ATOM 1463 C CA . ARG A 1 195 ? -7.993 -8.164 3.257 1.00 94.25 195 ARG A CA 1
ATOM 1464 C C . ARG A 1 195 ? -7.590 -9.583 2.897 1.00 94.25 195 ARG A C 1
ATOM 1466 O O . ARG A 1 195 ? -7.827 -10.036 1.779 1.00 94.25 195 ARG A O 1
ATOM 1473 N N . ILE A 1 196 ? -7.036 -10.291 3.872 1.00 92.12 196 ILE A N 1
ATOM 1474 C CA . ILE A 1 196 ? -6.845 -11.739 3.818 1.00 92.12 196 ILE A CA 1
ATOM 1475 C C . ILE A 1 196 ? -8.068 -12.387 4.465 1.00 92.12 196 ILE A C 1
ATOM 1477 O O . ILE A 1 196 ? -8.385 -12.089 5.621 1.00 92.12 196 ILE A O 1
ATOM 1481 N N . ALA A 1 197 ? -8.781 -13.220 3.705 1.00 86.81 197 ALA A N 1
ATOM 1482 C CA . ALA A 1 197 ? -9.932 -13.959 4.220 1.00 86.81 197 ALA A CA 1
ATOM 1483 C C . ALA A 1 197 ? -9.508 -15.031 5.244 1.00 86.81 197 ALA A C 1
ATOM 1485 O O . ALA A 1 197 ? -8.357 -15.471 5.246 1.00 86.81 197 ALA A O 1
ATOM 1486 N N . GLN A 1 198 ? -10.444 -15.407 6.123 1.00 74.62 198 GLN A N 1
ATOM 1487 C CA . GLN A 1 198 ? -10.302 -16.569 7.009 1.00 74.62 198 GLN A CA 1
ATOM 1488 C C . GLN A 1 198 ? -10.367 -17.877 6.225 1.00 74.62 198 GLN A C 1
ATOM 1490 O O . GLN A 1 198 ? -11.100 -17.910 5.210 1.00 74.62 198 GLN A O 1
#

Nearest PDB structures (foldseek):
  3m86-assembly1_A  TM=4.556E-01  e=1.387E+00  Entamoeba histolytica HM-1:IMSS
  7eeb-assembly1_E  TM=3.644E-01  e=1.121E+00  Mus musculus
  2h7w-assembly2_B  TM=3.345E-01  e=3.433E+00  Trypanosoma cruzi
  3e1z-assembly1_A  TM=4.240E-01  e=9.456E+00  Trypanosoma cruzi